Protein 9P1C (pdb70)

Sequence (245 aa):
SCGKRVVPLNVNRIASGVIAPKAAWPWQASLQYDNIHQCGATLISNTWLVTAAHCFQKYKNPHQWTVSFGTKINPPLMKRNVRRFIIHEKYRSAAREYDIAVVQVSSRVTFSDDIRQICLPEASASFQPNLTVHITGFGALYYGGESQNDLREARVKIISDDVCKQPQVYGNDIKPGMFCAGYMEGIYDACRGDAGGPLVTRDLKDTWYLIGIVSWGDNCGQKDKPGVYTQVTYYRNWIASKTGI

InterPro domains:
  IPR000082 SEA domain [PF01390] (49-150)
  IPR000082 SEA domain [PS50024] (47-164)
  IPR001254 Serine proteases, trypsin domain [PF00089] (189-412)
  IPR001254 Serine proteases, trypsin domain [PS50240] (187-417)
  IPR001254 Serine proteases, trypsin domain [SM00020] (186-412)
  IPR001254 Serine proteases, trypsin domain [cd00190] (187-415)
  IPR001314 Peptidase S1A, chymotrypsin family [PR00722] (213-228)
  IPR001314 Peptidase S1A, chymotrypsin family [PR00722] (268-282)
  IPR001314 Peptidase S1A, chymotrypsin family [PR00722] (361-373)
  IPR009003 Peptidase S1, PA clan [SSF50494] (163-417)
  IPR017329 Peptidase S1A, HAT/DESC1 [PIRSF037941] (1-418)
  IPR018114 Serine proteases, trypsin family, histidine active site [PS00134] (223-228)
  IPR033116 Serine proteases, trypsin family, serine active site [PS00135] (362-373)
  IPR036364 SEA domain superfamily [G3DSA:3.30.70.960] (45-155)
  IPR036364 SEA domain superfamily [SSF82671] (38-163)

B-factor: mean 54.58, std 15.54, range [29.12, 128.96]

Structure (mmCIF, N/CA/C/O backbone):
data_9P1C
#
_entry.id   9P1C
#
_cell.length_a   81.785
_cell.length_b   81.785
_cell.length_c   44.881
_cell.angle_alpha   90.00
_cell.angle_beta   90.00
_cell.angle_gamma   90.00
#
_symmetry.space_group_name_H-M   'P 41'
#
loop_
_entity.id
_entity.type
_entity.pdbx_description
1 polymer 'Transmembrane protease serine 11A'
2 polymer 'Transmembrane protease serine 11A'
3 non-polymer 'PHOSPHATE ION'
4 non-polymer 2-acetamido-2-deoxy-beta-D-glucopyranose
5 water water
#
loop_
_atom_site.group_PDB
_atom_site.id
_atom_site.type_symbol
_atom_site.label_atom_id
_atom_site.label_alt_id
_atom_site.label_comp_id
_atom_site.label_asym_id
_atom_site.label_entity_id
_atom_site.label_seq_id
_atom_site.pdbx_PDB_ins_code
_atom_site.Cartn_x
_atom_site.Cartn_y
_atom_site.Cartn_z
_atom_site.occupancy
_atom_site.B_iso_or_equiv
_atom_site.auth_seq_id
_atom_site.auth_comp_id
_atom_site.auth_asym_id
_atom_site.auth_atom_id
_atom_site.pdbx_PDB_model_num
ATOM 1 N N . SER A 1 174 ? 22.318 -34.967 -9.574 1.00 102.25 174 SER A N 1
ATOM 2 C CA . SER A 1 174 ? 21.719 -33.679 -9.133 1.00 92.42 174 SER A CA 1
ATOM 3 C C . SER A 1 174 ? 20.475 -33.371 -9.968 1.00 78.83 174 SER A C 1
ATOM 4 O O . SER A 1 174 ? 20.378 -33.741 -11.138 1.00 83.62 174 SER A O 1
ATOM 7 N N . CYS A 1 175 ? 19.510 -32.729 -9.316 1.00 59.62 175 CYS A N 1
ATOM 8 C CA . CYS A 1 175 ? 18.339 -32.189 -9.973 1.00 57.13 175 CYS A CA 1
ATOM 9 C C . CYS A 1 175 ? 17.959 -30.904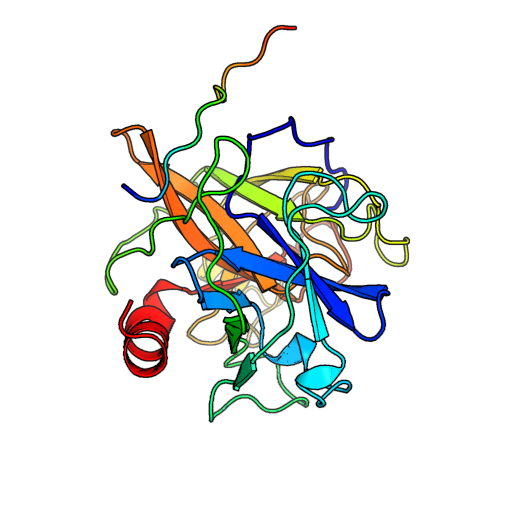 -9.235 1.00 59.26 175 CYS A C 1
ATOM 10 O O . CYS A 1 175 ? 18.245 -30.775 -8.052 1.00 66.53 175 CYS A O 1
ATOM 13 N N . GLY A 1 176 ? 17.360 -29.931 -9.924 1.00 53.75 176 GLY A N 1
ATOM 14 C CA . GLY A 1 176 ? 16.814 -28.770 -9.241 1.00 49.80 176 GLY A CA 1
ATOM 15 C C . GLY A 1 176 ? 17.866 -27.726 -8.863 1.00 45.36 176 GLY A C 1
ATOM 16 O O . GLY A 1 176 ? 17.567 -26.828 -8.081 1.00 44.01 176 GLY A O 1
ATOM 17 N N . LYS A 1 177 ? 19.060 -27.811 -9.462 1.00 45.85 177 LYS A N 1
ATOM 18 C CA . LYS A 1 177 ? 20.126 -26.841 -9.242 1.00 47.72 177 LYS A CA 1
ATOM 19 C C . LYS A 1 177 ? 20.214 -25.822 -10.381 1.00 51.26 177 LYS A C 1
ATOM 20 O O . LYS A 1 177 ? 20.286 -26.203 -11.550 1.00 45.83 177 LYS A O 1
ATOM 26 N N . ARG A 1 178 ? 20.215 -24.522 -10.035 1.00 52.13 178 ARG A N 1
ATOM 27 C CA . ARG A 1 178 ? 20.478 -23.468 -11.009 1.00 51.93 178 ARG A CA 1
ATOM 28 C C . ARG A 1 178 ? 21.802 -22.811 -10.660 1.00 54.15 178 ARG A C 1
ATOM 29 O O . ARG A 1 178 ? 22.167 -22.720 -9.505 1.00 61.48 178 ARG A O 1
ATOM 37 N N . VAL A 1 179 ? 22.537 -22.376 -11.673 1.00 65.21 179 VAL A N 1
ATOM 38 C CA . VAL A 1 179 ? 23.921 -21.998 -11.459 1.00 71.84 179 VAL A CA 1
ATOM 39 C C . VAL A 1 179 ? 24.035 -20.474 -11.354 1.00 70.72 179 VAL A C 1
ATOM 40 O O . VAL A 1 179 ? 25.090 -19.923 -11.045 1.00 60.98 179 VAL A O 1
ATOM 44 N N . VAL A 1 180 ? 22.915 -19.801 -11.608 1.00 72.97 180 VAL A N 1
ATOM 45 C CA . VAL A 1 180 ? 22.846 -18.356 -11.559 1.00 80.16 180 VAL A CA 1
ATOM 46 C C . VAL A 1 180 ? 22.062 -17.977 -10.315 1.00 81.00 180 VAL A C 1
ATOM 47 O O . VAL A 1 180 ? 21.014 -18.569 -10.069 1.00 81.89 180 VAL A O 1
ATOM 51 N N . PRO A 1 181 ? 22.502 -16.952 -9.547 1.00 76.26 181 PRO A N 1
ATOM 52 C CA . PRO A 1 181 ? 21.862 -16.637 -8.271 1.00 75.05 181 PRO A CA 1
ATOM 53 C C . PRO A 1 181 ? 20.449 -16.107 -8.499 1.00 71.91 181 PRO A C 1
ATOM 54 O O . PRO A 1 181 ? 20.093 -15.772 -9.633 1.00 60.36 181 PRO A O 1
ATOM 58 N N . LEU A 1 182 ? 19.644 -16.113 -7.423 1.00 71.30 182 LEU A N 1
ATOM 59 C CA . LEU A 1 182 ? 18.394 -15.365 -7.361 1.00 68.57 182 LEU A CA 1
ATOM 60 C C . LEU A 1 182 ? 18.669 -13.907 -6.995 1.00 71.42 182 LEU A C 1
ATOM 61 O O . LEU A 1 182 ? 17.838 -13.035 -7.224 1.00 70.37 182 LEU A O 1
ATOM 66 N N . ASN A 1 183 ? 19.829 -13.660 -6.386 1.00 80.31 183 ASN A N 1
ATOM 67 C CA . ASN A 1 183 ? 20.169 -12.356 -5.852 1.00 85.57 183 ASN A CA 1
ATOM 68 C C . ASN A 1 183 ? 20.943 -11.593 -6.929 1.00 87.15 183 ASN A C 1
ATOM 69 O O . ASN A 1 183 ? 22.135 -11.836 -7.109 1.00 95.41 183 ASN A O 1
ATOM 74 N N . VAL A 1 184 ? 20.261 -10.686 -7.651 1.00 72.20 184 VAL A N 1
ATOM 75 C CA . VAL A 1 184 ? 20.811 -10.134 -8.881 1.00 71.28 184 VAL A CA 1
ATOM 76 C C . VAL A 1 184 ? 21.377 -8.726 -8.675 1.00 63.36 184 VAL A C 1
ATOM 77 O O . VAL A 1 184 ? 20.830 -7.907 -7.934 1.00 57.81 184 VAL A O 1
ATOM 81 N N . ASN A 1 185 ? 22.474 -8.453 -9.396 1.00 53.32 185 ASN A N 1
ATOM 82 C CA . ASN A 1 185 ? 23.089 -7.141 -9.461 1.00 50.19 185 ASN A CA 1
ATOM 83 C C . ASN A 1 185 ? 22.063 -6.125 -9.953 1.00 47.72 185 ASN A C 1
ATOM 84 O O . ASN A 1 185 ? 21.218 -6.460 -10.775 1.00 49.82 185 ASN A O 1
ATOM 89 N N . ARG A 1 186 ? 22.179 -4.874 -9.494 1.00 51.36 186 ARG A N 1
ATOM 90 C CA . ARG A 1 186 ? 21.259 -3.816 -9.899 1.00 53.80 186 ARG A CA 1
ATOM 91 C C . ARG A 1 186 ? 21.928 -2.895 -10.945 1.00 57.60 186 ARG A C 1
ATOM 92 O O . ARG A 1 186 ? 22.711 -3.436 -11.745 1.00 60.44 186 ARG A O 1
ATOM 101 N N . ILE B 2 1 ? 3.499 -14.902 -19.361 1.00 54.62 187 ILE B N 1
ATOM 102 C CA . ILE B 2 1 ? 3.469 -14.407 -17.945 1.00 55.34 187 ILE B CA 1
ATOM 103 C C . ILE B 2 1 ? 3.006 -12.951 -17.933 1.00 52.08 187 ILE B C 1
ATOM 104 O O . ILE B 2 1 ? 3.657 -12.108 -18.541 1.00 53.35 187 ILE B O 1
ATOM 109 N N . ALA B 2 2 ? 1.911 -12.663 -17.214 1.00 55.17 188 ALA B N 1
ATOM 110 C CA . ALA B 2 2 ? 1.333 -11.324 -17.131 1.00 53.23 188 ALA B CA 1
ATOM 111 C C . ALA B 2 2 ? 2.237 -10.385 -16.331 1.00 55.05 188 ALA B C 1
ATOM 112 O O . ALA B 2 2 ? 2.572 -10.663 -15.182 1.00 56.73 188 ALA B O 1
ATOM 114 N N . SER B 2 3 ? 2.592 -9.250 -16.945 1.00 58.21 189 SER B N 1
ATOM 115 C CA . SER B 2 3 ? 3.511 -8.293 -16.350 1.00 61.47 189 SER B CA 1
ATOM 116 C C . SER B 2 3 ? 4.827 -8.988 -16.036 1.00 59.20 189 SER B C 1
ATOM 117 O O . SER B 2 3 ? 5.453 -8.709 -15.028 1.00 63.35 189 SER B O 1
ATOM 120 N N . GLY B 2 4 ? 5.210 -9.913 -16.912 1.00 65.81 190 GLY B N 1
ATOM 121 C CA . GLY B 2 4 ? 6.337 -10.787 -16.670 1.00 65.37 190 GLY B CA 1
ATOM 122 C C . GLY B 2 4 ? 7.633 -10.070 -17.010 1.00 63.94 190 GLY B C 1
ATOM 123 O O . GLY B 2 4 ? 7.666 -9.273 -17.937 1.00 69.55 190 GLY B O 1
ATOM 124 N N . VAL B 2 5 ? 8.678 -10.378 -16.244 1.00 59.04 191 VAL B N 1
ATOM 125 C CA . VAL B 2 5 ? 9.998 -9.819 -16.451 1.00 56.65 191 VAL B CA 1
ATOM 126 C C . VAL B 2 5 ? 10.856 -10.804 -17.228 1.00 51.45 191 VAL B C 1
ATOM 127 O O . VAL B 2 5 ? 10.714 -12.006 -17.057 1.00 57.95 191 VAL B O 1
ATOM 131 N N . ILE B 2 6 ? 11.783 -10.286 -18.032 1.00 50.80 192 ILE B N 1
ATOM 132 C CA . ILE B 2 6 ? 12.713 -11.125 -18.768 1.00 49.72 192 ILE B CA 1
ATOM 133 C C . ILE B 2 6 ? 13.558 -11.942 -17.794 1.00 47.69 192 ILE B C 1
ATOM 134 O O . ILE B 2 6 ? 14.204 -11.389 -16.923 1.00 45.94 192 ILE B O 1
ATOM 139 N N . ALA B 2 7 ? 13.568 -13.261 -18.022 1.00 50.89 193 ALA B N 1
ATOM 140 C CA . ALA B 2 7 ? 14.360 -14.224 -17.283 1.00 49.50 193 ALA B CA 1
ATOM 141 C C . ALA B 2 7 ? 15.801 -14.210 -17.773 1.00 48.69 193 ALA B C 1
ATOM 142 O O . ALA B 2 7 ? 16.032 -14.253 -18.976 1.00 50.45 193 ALA B O 1
ATOM 144 N N . PRO B 2 8 ? 16.791 -14.202 -16.851 1.00 48.98 194 PRO B N 1
ATOM 145 C CA . PRO B 2 8 ? 18.202 -14.367 -17.198 1.00 50.90 194 PRO B CA 1
ATOM 146 C C . PRO B 2 8 ? 18.582 -15.720 -17.784 1.00 56.98 194 PRO B C 1
ATOM 147 O O . PRO B 2 8 ? 17.968 -16.744 -17.474 1.00 64.68 194 PRO B O 1
ATOM 151 N N . LYS B 2 9 ? 19.649 -15.703 -18.594 1.00 63.33 195 LYS B N 1
ATOM 152 C CA . LYS B 2 9 ? 20.293 -16.916 -19.067 1.00 57.71 195 LYS B CA 1
ATOM 153 C C . LYS B 2 9 ? 20.555 -17.793 -17.838 1.00 61.42 195 LYS B C 1
ATOM 154 O O . LYS B 2 9 ? 21.071 -17.312 -16.827 1.00 56.90 195 LYS B O 1
ATOM 156 N N . ALA B 2 10 ? 20.076 -19.043 -17.913 1.00 57.81 196 ALA B N 1
ATOM 157 C CA . ALA B 2 10 ? 20.420 -20.129 -17.004 1.00 56.12 196 ALA B CA 1
ATOM 158 C C . ALA B 2 10 ? 19.665 -20.041 -15.677 1.00 52.68 196 ALA B C 1
ATOM 159 O O . ALA B 2 10 ? 19.948 -20.834 -14.774 1.00 51.69 196 ALA B O 1
ATOM 161 N N . ALA B 2 11 ? 18.688 -19.125 -15.584 1.00 51.52 197 ALA B N 1
ATOM 162 C CA . ALA B 2 11 ? 17.888 -18.971 -14.373 1.00 51.39 197 ALA B CA 1
ATOM 163 C C . ALA B 2 11 ? 16.922 -20.144 -14.207 1.00 50.56 197 ALA B C 1
ATOM 164 O O . ALA B 2 11 ? 16.769 -20.673 -13.110 1.00 51.76 197 ALA B O 1
ATOM 166 N N . TRP B 2 12 ? 16.244 -20.532 -15.292 1.00 53.49 198 TRP B N 1
ATOM 167 C CA . TRP B 2 12 ? 15.310 -21.645 -15.242 1.00 51.77 198 TRP B CA 1
ATOM 168 C C . TRP B 2 12 ? 15.674 -22.664 -16.314 1.00 49.30 198 TRP B C 1
ATOM 169 O O . TRP B 2 12 ? 15.076 -22.734 -17.382 1.00 44.56 198 TRP B O 1
ATOM 180 N N . PRO B 2 13 ? 16.684 -23.503 -16.040 1.00 53.38 199 PRO B N 1
ATOM 181 C CA . PRO B 2 13 ? 17.242 -24.380 -17.064 1.00 54.25 199 PRO B CA 1
ATOM 182 C C . PRO B 2 13 ? 16.400 -25.612 -17.376 1.00 49.50 199 PRO B C 1
ATOM 183 O O . PRO B 2 13 ? 16.724 -26.345 -18.294 1.00 52.90 199 PRO B O 1
ATOM 187 N N . TRP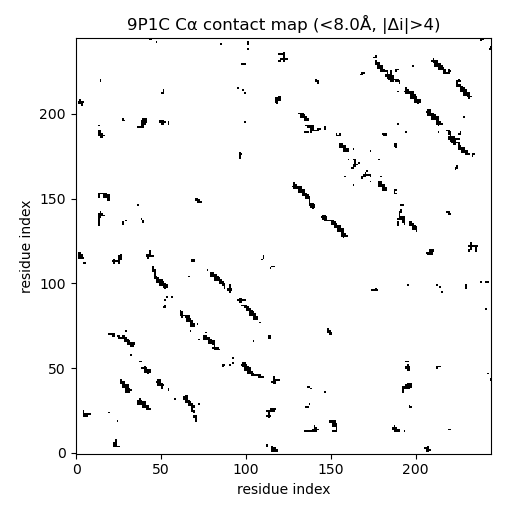 B 2 14 ? 15.343 -25.834 -16.592 1.00 46.34 200 TRP B N 1
ATOM 188 C CA . TRP B 2 14 ? 14.409 -26.925 -16.808 1.00 46.48 200 TRP B CA 1
ATOM 189 C C . TRP B 2 14 ? 13.272 -26.472 -17.713 1.00 46.26 200 TRP B C 1
ATOM 190 O O . TRP B 2 14 ? 12.472 -27.292 -18.159 1.00 45.98 200 TRP B O 1
ATOM 201 N N . GLN B 2 15 ? 13.192 -25.157 -17.945 1.00 48.34 201 GLN B N 1
ATOM 202 C CA . GLN B 2 15 ? 12.133 -24.594 -18.769 1.00 50.10 201 GLN B CA 1
ATOM 203 C C . GLN B 2 15 ? 12.298 -25.063 -20.212 1.00 52.74 201 GLN B C 1
ATOM 204 O O . GLN B 2 15 ? 13.397 -25.013 -20.765 1.00 55.16 201 GLN B O 1
ATOM 210 N N . ALA B 2 16 ? 11.188 -25.477 -20.825 1.00 50.55 202 ALA B N 1
ATOM 211 C CA . ALA B 2 16 ? 11.210 -25.874 -22.220 1.00 49.24 202 ALA B CA 1
ATOM 212 C C . ALA B 2 16 ? 10.030 -25.244 -22.959 1.00 42.79 202 ALA B C 1
ATOM 213 O O . ALA B 2 16 ? 9.007 -24.909 -22.361 1.00 45.78 202 ALA B O 1
ATOM 215 N N . SER B 2 17 ? 10.201 -25.063 -24.269 1.00 45.37 203 SER B N 1
ATOM 216 C CA . SER B 2 17 ? 9.108 -24.738 -25.174 1.00 45.24 203 SER B CA 1
ATOM 217 C C . SER B 2 17 ? 8.643 -25.966 -25.973 1.00 42.40 203 SER B C 1
ATOM 218 O O . SER B 2 17 ? 9.455 -26.769 -26.441 1.00 40.16 203 SER B O 1
ATOM 221 N N . LEU B 2 18 ? 7.314 -26.072 -26.134 1.00 38.94 204 LEU B N 1
ATOM 222 C CA . LEU B 2 18 ? 6.711 -27.087 -26.976 1.00 45.13 204 LEU B CA 1
ATOM 223 C C . LEU B 2 18 ? 6.149 -26.418 -28.229 1.00 47.76 204 LEU B C 1
ATOM 224 O O . LEU B 2 18 ? 5.238 -25.599 -28.134 1.00 54.85 204 LEU B O 1
ATOM 229 N N . GLN B 2 19 ? 6.666 -26.807 -29.402 1.00 46.72 205 GLN B N 1
ATOM 230 C CA . GLN B 2 19 ? 6.173 -26.269 -30.655 1.00 43.86 205 GLN B CA 1
ATOM 231 C C . GLN B 2 19 ? 5.474 -27.361 -31.456 1.00 46.53 205 GLN B C 1
ATOM 232 O O . GLN B 2 19 ? 5.962 -28.492 -31.509 1.00 42.66 205 GLN B O 1
ATOM 238 N N . TYR B 2 20 ? 4.336 -26.991 -32.065 1.00 41.72 206 TYR B N 1
ATOM 239 C CA . TYR B 2 20 ? 3.724 -27.773 -33.125 1.00 46.02 206 TYR B CA 1
ATOM 240 C C . TYR B 2 20 ? 3.934 -27.016 -34.431 1.00 50.63 206 TYR B C 1
ATOM 241 O O . TYR B 2 20 ? 3.708 -25.806 -34.485 1.00 52.82 206 TYR B O 1
ATOM 250 N N . ASP B 2 21 ? 4.380 -27.737 -35.471 1.00 54.06 207 ASP B N 1
ATOM 251 C CA . ASP B 2 21 ? 4.887 -27.133 -36.699 1.00 50.69 207 ASP B CA 1
ATOM 252 C C . ASP B 2 21 ? 5.586 -25.811 -36.413 1.00 50.12 207 ASP B C 1
ATOM 253 O O . ASP B 2 21 ? 5.134 -24.785 -36.900 1.00 43.85 207 ASP B O 1
ATOM 258 N N . ASN B 2 22 ? 6.613 -25.877 -35.548 1.00 53.97 208 ASN B N 1
ATOM 259 C CA . ASN B 2 22 ? 7.550 -24.799 -35.269 1.00 53.86 208 ASN B CA 1
ATOM 260 C C . ASN B 2 22 ? 6.866 -23.540 -34.733 1.00 55.79 208 ASN B C 1
ATOM 261 O O . ASN B 2 22 ? 7.459 -22.468 -34.736 1.00 56.52 208 ASN B O 1
ATOM 266 N N . ILE B 2 23 ? 5.638 -23.674 -34.224 1.00 57.00 209 ILE B N 1
ATOM 267 C CA . ILE B 2 23 ? 4.955 -22.586 -33.542 1.00 57.64 209 ILE B CA 1
ATOM 268 C C . ILE B 2 23 ? 4.800 -22.944 -32.055 1.00 55.38 209 ILE B C 1
ATOM 269 O O . ILE B 2 23 ? 4.441 -24.073 -31.704 1.00 48.98 209 ILE B O 1
ATOM 274 N N . HIS B 2 24 ? 5.069 -21.977 -31.168 1.00 48.38 210 HIS B N 1
ATOM 275 C CA . HIS B 2 24 ? 4.979 -22.250 -29.748 1.00 47.18 210 HIS B CA 1
ATOM 276 C C . HIS B 2 24 ? 3.512 -22.336 -29.320 1.00 49.25 210 HIS B C 1
ATOM 277 O O . HIS B 2 24 ? 2.702 -21.450 -29.595 1.00 42.09 210 HIS B O 1
ATOM 284 N N . GLN B 2 25 ? 3.216 -23.435 -28.613 1.00 49.37 211 GLN B N 1
ATOM 285 C CA . GLN B 2 25 ? 1.899 -23.710 -28.077 1.00 48.22 211 GLN B CA 1
ATOM 286 C C . GLN B 2 25 ? 1.922 -23.672 -26.553 1.00 43.24 211 GLN B C 1
ATOM 287 O O . GLN B 2 25 ? 0.905 -23.389 -25.923 1.00 42.55 211 GLN B O 1
ATOM 293 N N . CYS B 2 26 ? 3.055 -24.032 -25.948 1.00 40.17 212 CYS B N 1
ATOM 294 C CA . CYS B 2 26 ? 2.992 -24.477 -24.567 1.00 42.53 212 CYS B CA 1
ATOM 295 C C . CYS B 2 26 ? 4.371 -24.598 -23.961 1.00 41.25 212 CYS B C 1
ATOM 296 O O . CYS B 2 26 ? 5.350 -24.844 -24.675 1.00 40.27 212 CYS B O 1
ATOM 299 N N . GLY B 2 27 ? 4.389 -24.459 -22.633 1.00 38.11 213 GLY B N 1
ATOM 300 C CA . GLY B 2 27 ? 5.581 -24.749 -21.865 1.00 39.24 213 GLY B CA 1
ATOM 301 C C . GLY B 2 27 ? 5.627 -26.221 -21.480 1.00 39.64 213 GLY B C 1
ATOM 302 O O . GLY B 2 27 ? 4.611 -26.906 -21.503 1.00 36.86 213 GLY B O 1
ATOM 303 N N . ALA B 2 28 ? 6.832 -26.676 -21.135 1.00 40.70 214 ALA B N 1
ATOM 304 C CA . ALA B 2 28 ? 7.024 -27.920 -20.420 1.00 41.75 214 ALA B CA 1
ATOM 305 C C . ALA B 2 28 ? 8.152 -27.734 -19.396 1.00 45.56 214 ALA B C 1
ATOM 306 O O . ALA B 2 28 ? 8.755 -26.659 -19.304 1.00 50.78 214 ALA B O 1
ATOM 308 N N . THR B 2 29 ? 8.455 -28.779 -18.611 1.00 41.93 215 THR B N 1
ATOM 309 C CA . THR B 2 29 ? 9.688 -28.750 -17.838 1.00 40.74 215 THR B CA 1
ATOM 310 C C . THR B 2 29 ? 10.368 -30.133 -17.766 1.00 39.85 215 THR B C 1
ATOM 311 O O . THR B 2 29 ? 9.724 -31.182 -17.695 1.00 38.38 215 THR B O 1
ATOM 315 N N . LEU B 2 30 ? 11.712 -30.106 -17.826 1.00 39.33 216 LEU B N 1
ATOM 316 C CA . LEU B 2 30 ? 12.562 -31.289 -17.812 1.00 41.60 216 LEU B CA 1
ATOM 317 C C . LEU B 2 30 ? 12.548 -32.005 -16.462 1.00 44.69 216 LEU B C 1
ATOM 318 O O . LEU B 2 30 ? 12.652 -31.377 -15.403 1.00 45.23 216 LEU B O 1
ATOM 323 N N . ILE B 2 31 ? 12.514 -33.342 -16.512 1.00 44.73 217 ILE B N 1
ATOM 324 C CA . ILE B 2 31 ? 12.598 -34.138 -15.298 1.00 41.32 217 ILE B CA 1
ATOM 325 C C . ILE B 2 31 ? 13.644 -35.233 -15.458 1.00 43.92 217 ILE B C 1
ATOM 326 O O . ILE B 2 31 ? 14.183 -35.678 -14.455 1.00 46.37 217 ILE B O 1
ATOM 331 N N . SER B 2 32 ? 13.953 -35.626 -16.705 1.00 48.12 218 SER B N 1
ATOM 332 C CA . SER B 2 32 ? 15.094 -36.484 -16.983 1.00 43.59 218 SER B CA 1
ATOM 333 C C . SER B 2 32 ? 15.798 -36.004 -18.240 1.00 45.98 218 SER B C 1
ATOM 334 O O . SER B 2 32 ? 15.578 -34.896 -18.713 1.00 51.39 218 SER B O 1
ATOM 337 N N . ASN B 2 33 ? 16.663 -36.846 -18.781 1.00 48.93 219 ASN B N 1
ATOM 338 C CA . ASN B 2 33 ? 17.382 -36.467 -19.978 1.00 56.70 219 ASN B CA 1
ATOM 339 C C . ASN B 2 33 ? 16.473 -36.667 -21.190 1.00 50.02 219 ASN B C 1
ATOM 340 O O . ASN B 2 33 ? 16.851 -36.258 -22.281 1.00 52.47 219 ASN B O 1
ATOM 345 N N . THR B 2 34 ? 15.302 -37.306 -20.997 1.00 46.21 220 THR B N 1
ATOM 346 C CA . THR B 2 34 ? 14.403 -37.681 -22.089 1.00 47.03 220 THR B CA 1
ATOM 347 C C . THR B 2 34 ? 12.983 -37.174 -21.851 1.00 41.66 220 THR B C 1
ATOM 348 O O . THR B 2 34 ? 12.214 -37.052 -22.798 1.00 41.70 220 THR B O 1
ATOM 352 N N . TRP B 2 35 ? 12.603 -36.959 -20.591 1.00 37.47 221 TRP B N 1
ATOM 353 C CA . TRP B 2 35 ? 11.206 -36.759 -20.252 1.00 38.19 221 TRP B CA 1
ATOM 354 C C . TRP B 2 35 ? 10.935 -35.338 -19.776 1.00 37.60 221 TRP B C 1
ATOM 355 O O . TRP B 2 35 ? 11.755 -34.762 -19.051 1.00 34.48 221 TRP B O 1
ATOM 366 N N . LEU B 2 36 ? 9.751 -34.829 -20.161 1.00 33.79 222 LEU B N 1
ATOM 367 C CA . LEU B 2 36 ? 9.270 -33.546 -19.688 1.00 37.32 222 LEU B CA 1
ATOM 368 C C . LEU B 2 36 ? 7.849 -33.727 -19.158 1.00 38.88 222 LEU B C 1
ATOM 369 O O . LEU B 2 36 ? 7.179 -34.706 -19.480 1.00 39.75 222 LEU B O 1
ATOM 374 N N . VAL B 2 37 ? 7.383 -32.712 -18.412 1.00 40.57 223 VAL B N 1
ATOM 375 C CA . VAL B 2 37 ? 6.030 -32.655 -17.888 1.00 39.98 223 VAL B CA 1
ATOM 376 C C . VAL B 2 37 ? 5.369 -31.360 -18.353 1.00 38.13 223 VAL B C 1
ATOM 377 O O . VAL B 2 37 ? 6.014 -30.308 -18.335 1.00 35.67 223 VAL B O 1
ATOM 381 N N . THR B 2 38 ? 4.067 -31.464 -18.683 1.00 31.97 224 THR B N 1
ATOM 382 C CA . THR B 2 38 ? 3.294 -30.387 -19.267 1.00 32.12 224 THR B CA 1
ATOM 383 C C . THR B 2 38 ? 1.815 -30.662 -19.011 1.00 32.41 224 THR B C 1
ATOM 384 O O . THR B 2 38 ? 1.473 -31.502 -18.192 1.00 35.81 224 THR B O 1
ATOM 388 N N . ALA B 2 39 ? 0.939 -29.931 -19.694 1.00 31.71 225 ALA B N 1
ATOM 389 C CA . ALA B 2 39 ? -0.491 -30.120 -19.553 1.00 35.93 225 ALA B CA 1
ATOM 390 C C . ALA B 2 39 ? -1.074 -31.021 -20.655 1.00 42.26 225 ALA B C 1
ATOM 391 O O . ALA B 2 39 ? -0.514 -31.166 -21.745 1.00 40.44 225 ALA B O 1
ATOM 393 N N . ALA B 2 40 ? -2.253 -31.595 -20.385 1.00 44.05 226 ALA B N 1
ATOM 394 C CA . ALA B 2 40 ? -2.945 -32.436 -21.354 1.00 41.48 226 ALA B CA 1
ATOM 395 C C . ALA B 2 40 ? -3.657 -31.587 -22.392 1.00 42.06 226 ALA B C 1
ATOM 396 O O . ALA B 2 40 ? -3.864 -32.054 -23.507 1.00 51.26 226 ALA B O 1
ATOM 398 N N . HIS B 2 41 ? -4.081 -30.370 -22.031 1.00 43.10 227 HIS B N 1
ATOM 399 C CA . HIS B 2 41 ? -4.858 -29.573 -22.972 1.00 41.86 227 HIS B CA 1
ATOM 400 C C . HIS B 2 41 ? -3.970 -29.054 -24.110 1.00 41.43 227 HIS B C 1
ATOM 401 O O . HIS B 2 41 ? -4.471 -28.750 -25.187 1.00 43.48 227 HIS B O 1
ATOM 408 N N . CYS B 2 42 ? -2.649 -29.009 -23.906 1.00 39.90 228 CYS B N 1
ATOM 409 C CA . CYS B 2 42 ? -1.733 -28.725 -24.994 1.00 39.81 228 CYS B CA 1
ATOM 410 C C . CYS B 2 42 ? -1.973 -29.615 -26.210 1.00 37.65 228 CYS B C 1
ATOM 411 O O . CYS B 2 42 ? -1.724 -29.170 -27.319 1.00 36.33 228 CYS B O 1
ATOM 414 N N . PHE B 2 43 ? -2.451 -30.857 -26.031 1.00 37.96 229 PHE B N 1
ATOM 415 C CA . PHE B 2 43 ? -2.658 -31.753 -27.169 1.00 38.77 229 PHE B CA 1
ATOM 416 C C . PHE B 2 43 ? -4.154 -31.950 -27.437 1.00 42.38 229 PHE B C 1
ATOM 417 O O . PHE B 2 43 ? -4.580 -32.980 -27.959 1.00 42.70 229 PHE B O 1
ATOM 425 N N . GLN B 2 44 ? -4.949 -30.944 -27.075 1.00 47.86 230 GLN B N 1
ATOM 426 C CA . GLN B 2 44 ? -6.372 -30.896 -27.376 1.00 53.79 230 GLN B CA 1
ATOM 427 C C . GLN B 2 44 ? -6.636 -31.062 -28.878 1.00 54.45 230 GLN B C 1
ATOM 428 O O . GLN B 2 44 ? -7.384 -31.957 -29.249 1.00 55.73 230 GLN B O 1
ATOM 434 N N . LYS B 2 45 ? -6.024 -30.200 -29.720 1.00 51.71 231 LYS B N 1
ATOM 435 C CA . LYS B 2 45 ? -6.207 -30.196 -31.170 1.00 52.10 231 LYS B CA 1
ATOM 436 C C . LYS B 2 45 ? -5.054 -30.861 -31.926 1.00 47.57 231 LYS B C 1
ATOM 437 O O . LYS B 2 45 ? -5.301 -31.490 -32.937 1.00 54.36 231 LYS B O 1
ATOM 443 N N . TYR B 2 46 ? -3.799 -30.665 -31.490 1.00 46.34 232 TYR B N 1
ATOM 444 C CA . TYR B 2 46 ? -2.618 -31.097 -32.224 1.00 44.71 232 TYR B CA 1
ATOM 445 C C . TYR B 2 46 ? -2.026 -32.414 -31.718 1.00 42.81 232 TYR B C 1
ATOM 446 O O . TYR B 2 46 ? -1.243 -32.413 -30.769 1.00 39.81 232 TYR B O 1
ATOM 455 N N . LYS B 2 47 ? -2.356 -33.523 -32.406 1.00 43.84 233 LYS B N 1
ATOM 456 C CA . LYS B 2 47 ? -2.297 -34.853 -31.812 1.00 45.51 233 LYS B CA 1
ATOM 457 C C . LYS B 2 47 ? -1.189 -35.696 -32.437 1.00 43.38 233 LYS B C 1
ATOM 458 O O . LYS B 2 47 ? -1.013 -36.842 -32.045 1.00 46.94 233 LYS B O 1
ATOM 464 N N . ASN B 2 48 ? -0.390 -35.117 -33.339 1.00 45.34 234 ASN B N 1
ATOM 465 C CA . ASN B 2 48 ? 0.630 -35.882 -34.031 1.00 42.78 234 ASN B CA 1
ATOM 466 C C . ASN B 2 48 ? 1.950 -35.709 -33.293 1.00 40.46 234 ASN B C 1
ATOM 467 O O . ASN B 2 48 ? 2.617 -34.697 -33.373 1.00 40.91 234 ASN B O 1
ATOM 472 N N . PRO B 2 49 ? 2.432 -36.738 -32.593 1.00 45.77 235 PRO B N 1
ATOM 473 C CA . PRO B 2 49 ? 3.709 -36.626 -31.897 1.00 45.53 235 PRO B CA 1
ATOM 474 C C . PRO B 2 49 ? 4.796 -36.065 -32.802 1.00 42.85 235 PRO B C 1
ATOM 475 O O . PRO B 2 49 ? 5.721 -35.413 -32.327 1.00 46.35 235 PRO B O 1
ATOM 479 N N . HIS B 2 50 ? 4.703 -36.359 -34.098 1.00 38.84 236 HIS B N 1
ATOM 480 C CA . HIS B 2 50 ? 5.843 -36.147 -34.966 1.00 42.68 236 HIS B CA 1
ATOM 481 C C . HIS B 2 50 ? 5.896 -34.694 -35.437 1.00 47.39 236 HIS B C 1
ATOM 482 O O . HIS B 2 50 ? 6.956 -34.222 -35.845 1.00 52.55 236 HIS B O 1
ATOM 489 N N . GLN B 2 51 ? 4.788 -33.956 -35.291 1.00 46.22 237 GLN B N 1
ATOM 490 C CA . GLN B 2 51 ? 4.803 -32.525 -35.562 1.00 44.00 237 GLN B CA 1
ATOM 491 C C . GLN B 2 51 ? 5.062 -31.664 -34.320 1.00 44.58 237 GLN B C 1
ATOM 492 O O . GLN B 2 51 ? 5.041 -30.440 -34.423 1.00 39.29 237 GLN B O 1
ATOM 498 N N . TRP B 2 52 ? 5.313 -32.283 -33.151 1.00 45.91 238 TRP B N 1
ATOM 499 C CA . TRP B 2 52 ? 5.740 -31.540 -31.976 1.00 41.53 238 TRP B CA 1
ATOM 500 C C . TRP B 2 52 ? 7.257 -31.532 -31.853 1.00 45.16 238 TRP B C 1
ATOM 501 O O . TRP B 2 52 ? 7.894 -32.558 -32.053 1.00 51.62 238 TRP B O 1
ATOM 512 N N . THR B 2 53 ? 7.814 -30.382 -31.453 1.00 53.00 239 THR B N 1
ATOM 513 C CA . THR B 2 53 ? 9.234 -30.259 -31.138 1.00 56.87 239 THR B CA 1
ATOM 514 C C . THR B 2 53 ? 9.390 -29.609 -29.764 1.00 55.26 239 THR B C 1
ATOM 515 O O . THR B 2 53 ? 8.420 -29.095 -29.197 1.00 54.70 239 THR B O 1
ATOM 519 N N . VAL B 2 54 ? 10.620 -29.669 -29.241 1.00 55.38 240 VAL B N 1
ATOM 520 C CA . VAL B 2 54 ? 10.956 -29.135 -27.925 1.00 52.97 240 VAL B CA 1
ATOM 521 C C . VAL B 2 54 ? 12.270 -28.369 -28.051 1.00 50.25 240 VAL B C 1
ATOM 522 O O . VAL B 2 54 ? 13.193 -28.826 -28.729 1.00 46.01 240 VAL B O 1
ATOM 526 N N . SER B 2 55 ? 12.359 -27.214 -27.385 1.00 50.93 241 SER B N 1
ATOM 527 C CA . SER B 2 55 ? 13.618 -26.482 -27.301 1.00 47.86 241 SER B CA 1
ATOM 528 C C . SER B 2 55 ? 13.753 -25.845 -25.921 1.00 48.86 241 SER B C 1
ATOM 529 O O . SER B 2 55 ? 12.753 -25.620 -25.247 1.00 46.91 241 SER B O 1
ATOM 532 N N . PHE B 2 56 ? 14.993 -25.516 -25.535 1.00 47.20 242 PHE B N 1
ATOM 533 C CA . PHE B 2 56 ? 15.284 -25.063 -24.185 1.00 44.47 242 PHE B CA 1
ATOM 534 C C . PHE B 2 56 ? 15.794 -23.626 -24.198 1.00 45.46 242 PHE B C 1
ATOM 535 O O . PHE B 2 56 ? 15.601 -22.914 -25.176 1.00 46.53 242 PHE B O 1
ATOM 543 N N . GLY B 2 57 ? 16.358 -23.199 -23.057 1.00 45.96 243 GLY B N 1
ATOM 544 C CA . GLY B 2 57 ? 16.992 -21.899 -22.918 1.00 46.65 243 GLY B CA 1
ATOM 545 C C . GLY B 2 57 ? 15.971 -20.782 -22.734 1.00 49.50 243 GLY B C 1
ATOM 546 O O . GLY B 2 57 ? 14.812 -21.036 -22.430 1.00 50.90 243 GLY B O 1
ATOM 547 N N . THR B 2 58 ? 16.423 -19.544 -22.963 1.00 51.17 244 THR B N 1
ATOM 548 C CA . THR B 2 58 ? 15.636 -18.357 -22.683 1.00 48.13 244 THR B CA 1
ATOM 549 C C . THR B 2 58 ? 14.947 -17.862 -23.941 1.00 53.01 244 THR B C 1
ATOM 550 O O . THR B 2 58 ? 14.260 -16.847 -23.878 1.00 59.80 244 THR B O 1
ATOM 554 N N . LYS B 2 59 ? 15.143 -18.563 -25.066 1.00 62.04 245 LYS B N 1
ATOM 555 C CA . LYS B 2 59 ? 14.827 -18.013 -26.379 1.00 63.80 245 LYS B CA 1
ATOM 556 C C . LYS B 2 59 ? 14.315 -19.099 -27.330 1.00 55.88 245 LYS B C 1
ATOM 557 O O . LYS B 2 59 ? 14.989 -20.091 -27.620 1.00 48.86 245 LYS B O 1
ATOM 563 N N . ILE B 2 60 ? 13.128 -18.852 -27.875 1.00 55.10 246 ILE B N 1
ATOM 564 C CA . ILE B 2 60 ? 12.540 -19.725 -28.874 1.00 62.78 246 ILE B CA 1
ATOM 565 C C . ILE B 2 60 ? 13.242 -19.538 -30.226 1.00 68.77 246 ILE B C 1
ATOM 566 O O . ILE B 2 60 ? 13.874 -20.478 -30.717 1.00 58.77 246 ILE B O 1
ATOM 571 N N . ASN B 2 61 ? 13.127 -18.327 -30.806 1.00 78.91 247 ASN B N 1
ATOM 572 C CA . ASN B 2 61 ? 13.346 -18.096 -32.231 1.00 85.99 247 ASN B CA 1
ATOM 573 C C . ASN B 2 61 ? 14.770 -18.496 -32.645 1.00 90.18 247 ASN B C 1
ATOM 574 O O . ASN B 2 61 ? 14.923 -19.069 -33.722 1.00 108.49 247 ASN B O 1
ATOM 576 N N . PRO B 2 62 ? 15.854 -18.161 -31.898 1.00 67.72 248 PRO B N 1
ATOM 577 C CA . PRO B 2 62 ? 17.134 -18.880 -32.007 1.00 63.55 248 PRO B CA 1
ATOM 578 C C . PRO B 2 62 ? 17.152 -20.078 -31.053 1.00 68.69 248 PRO B C 1
ATOM 579 O O . PRO B 2 62 ? 17.581 -19.959 -29.901 1.00 63.24 248 PRO B O 1
ATOM 583 N N . PRO B 2 63 ? 16.740 -21.286 -31.520 1.00 69.88 249 PRO B N 1
ATOM 584 C CA . PRO B 2 63 ? 16.381 -22.400 -30.636 1.00 63.52 249 PRO B CA 1
ATOM 585 C C . PRO B 2 63 ? 17.573 -23.176 -30.085 1.00 53.64 249 PRO B C 1
ATOM 586 O O . PRO B 2 63 ? 18.546 -23.408 -30.791 1.00 57.07 249 PRO B O 1
ATOM 590 N N . LEU B 2 64 ? 17.480 -23.575 -28.815 1.00 51.74 250 LEU B N 1
ATOM 591 C CA . LEU B 2 64 ? 18.549 -24.316 -28.157 1.00 54.86 250 LEU B CA 1
ATOM 592 C C . LEU B 2 64 ? 18.192 -25.807 -28.185 1.00 57.88 250 LEU B C 1
ATOM 593 O O . LEU B 2 64 ? 17.028 -26.186 -28.017 1.00 56.67 250 LEU B O 1
ATOM 598 N N . MET B 2 65 ? 19.203 -26.647 -28.423 1.00 59.43 251 MET B N 1
ATOM 599 C CA . MET B 2 65 ? 19.048 -28.094 -28.411 1.00 65.83 251 MET B CA 1
ATOM 600 C C . MET B 2 65 ? 17.611 -28.509 -28.763 1.00 62.19 251 MET B C 1
ATOM 601 O O . MET B 2 65 ? 17.005 -29.299 -28.045 1.00 58.07 251 MET B O 1
ATOM 606 N N . LYS B 2 66 ? 17.082 -28.023 -29.898 1.00 56.77 252 LYS B N 1
ATOM 607 C CA . LYS B 2 66 ? 15.773 -28.450 -30.363 1.00 55.82 252 LYS B CA 1
ATOM 608 C C . LYS B 2 66 ? 15.784 -29.972 -30.448 1.00 54.85 252 LYS B C 1
ATOM 609 O O . LYS B 2 66 ? 16.819 -30.550 -30.770 1.00 55.83 252 LYS B O 1
ATOM 615 N N . ARG B 2 67 ? 14.631 -30.599 -30.177 1.00 47.87 253 ARG B N 1
ATOM 616 C CA . ARG B 2 67 ? 14.535 -32.044 -30.097 1.00 43.72 253 ARG B CA 1
ATOM 617 C C . ARG B 2 67 ? 13.182 -32.469 -30.625 1.00 48.38 253 ARG B C 1
ATOM 618 O O . ARG B 2 67 ? 12.232 -31.693 -30.634 1.00 52.65 253 ARG B O 1
ATOM 626 N N . ASN B 2 68 ? 13.109 -33.729 -31.038 1.00 52.25 254 ASN B N 1
ATOM 627 C CA . ASN B 2 68 ? 11.895 -34.242 -31.635 1.00 53.09 254 ASN B CA 1
ATOM 628 C C . ASN B 2 68 ? 11.179 -35.091 -30.603 1.00 51.62 254 ASN B C 1
ATOM 629 O O . ASN B 2 68 ? 11.833 -35.799 -29.844 1.00 54.23 254 ASN B O 1
ATOM 634 N N . VAL B 2 69 ? 9.848 -35.010 -30.593 1.00 44.62 255 VAL B N 1
ATOM 635 C CA . VAL B 2 69 ? 9.053 -35.764 -29.641 1.00 44.18 255 VAL B CA 1
ATOM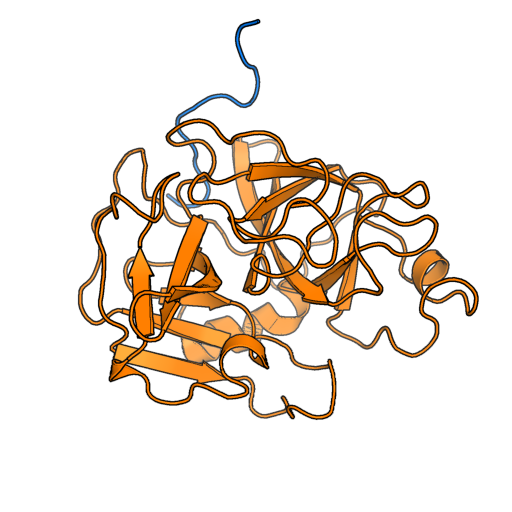 636 C C . VAL B 2 69 ? 8.897 -37.207 -30.098 1.00 49.01 255 VAL B C 1
ATOM 637 O O . VAL B 2 69 ? 8.252 -37.456 -31.111 1.00 53.50 255 VAL B O 1
ATOM 641 N N . ARG B 2 70 ? 9.451 -38.152 -29.326 1.00 49.10 256 ARG B N 1
ATOM 642 C CA . ARG B 2 70 ? 9.189 -39.560 -29.578 1.00 47.27 256 ARG B CA 1
ATOM 643 C C . ARG B 2 70 ? 7.705 -39.843 -29.393 1.00 44.48 256 ARG B C 1
ATOM 644 O O . ARG B 2 70 ? 7.100 -40.526 -30.193 1.00 42.40 256 ARG B O 1
ATOM 652 N N . ARG B 2 71 ? 7.134 -39.327 -28.303 1.00 53.35 257 ARG B N 1
ATOM 653 C CA . ARG B 2 71 ? 5.756 -39.596 -27.932 1.00 46.08 257 ARG B CA 1
ATOM 654 C C . ARG B 2 71 ? 5.340 -38.684 -26.786 1.00 42.87 257 ARG B C 1
ATOM 655 O O . ARG B 2 71 ? 6.191 -38.083 -26.131 1.00 39.73 257 ARG B O 1
ATOM 663 N N . PHE B 2 72 ? 4.019 -38.616 -26.573 1.00 42.73 258 PHE B N 1
ATOM 664 C CA . PHE B 2 72 ? 3.425 -37.944 -25.433 1.00 40.33 258 PHE B CA 1
ATOM 665 C C . PHE B 2 72 ? 2.356 -38.833 -24.789 1.00 41.14 258 PHE B C 1
ATOM 666 O O . PHE B 2 72 ? 1.710 -39.649 -25.437 1.00 41.16 258 PHE B O 1
ATOM 674 N N . ILE B 2 73 ? 2.161 -38.669 -23.481 1.00 42.48 259 ILE B N 1
ATOM 675 C CA . ILE B 2 73 ? 1.130 -39.424 -22.792 1.00 45.39 259 ILE B CA 1
ATOM 676 C C . ILE B 2 73 ? 0.293 -38.480 -21.936 1.00 39.74 259 ILE B C 1
ATOM 677 O O . ILE B 2 73 ? 0.811 -37.810 -21.057 1.00 42.60 259 ILE B O 1
ATOM 682 N N . ILE B 2 74 ? -1.006 -38.514 -22.198 1.00 38.18 260 ILE B N 1
ATOM 683 C CA . ILE B 2 74 ? -2.019 -37.704 -21.556 1.00 41.12 260 ILE B CA 1
ATOM 684 C C . ILE B 2 74 ? -2.684 -38.538 -20.476 1.00 45.82 260 ILE B C 1
ATOM 685 O O . ILE B 2 74 ? -2.735 -39.764 -20.574 1.00 58.60 260 ILE B O 1
ATOM 690 N N . HIS B 2 75 ? -3.182 -37.859 -19.440 1.00 46.49 261 HIS B N 1
ATOM 691 C CA . HIS B 2 75 ? -3.853 -38.533 -18.347 1.00 41.64 261 HIS B CA 1
ATOM 692 C C . HIS B 2 75 ? -5.120 -39.207 -18.856 1.00 39.49 261 HIS B C 1
ATOM 693 O O . HIS B 2 75 ? -5.973 -38.553 -19.452 1.00 41.18 261 HIS B O 1
ATOM 700 N N . GLU B 2 76 ? -5.239 -40.502 -18.561 1.00 37.46 262 GLU B N 1
ATOM 701 C CA . GLU B 2 76 ? -6.384 -41.317 -18.944 1.00 39.67 262 GLU B CA 1
ATOM 702 C C . GLU B 2 76 ? -7.713 -40.584 -18.776 1.00 39.62 262 GLU B C 1
ATOM 703 O O . GLU B 2 76 ? -8.601 -40.751 -19.588 1.00 42.13 262 GLU B O 1
ATOM 709 N N . LYS B 2 77 ? -7.858 -39.798 -17.706 1.00 43.71 263 LYS B N 1
ATOM 710 C CA . LYS B 2 77 ? -9.148 -39.264 -17.306 1.00 47.37 263 LYS B CA 1
ATOM 711 C C . LYS B 2 77 ? -9.353 -37.858 -17.863 1.00 47.91 263 LYS B C 1
ATOM 712 O O . LYS B 2 77 ? -10.422 -37.262 -17.703 1.00 46.75 263 LYS B O 1
ATOM 718 N N . TYR B 2 78 ? -8.323 -37.302 -18.505 1.00 49.88 264 TYR B N 1
ATOM 719 C CA . TYR B 2 78 ? -8.490 -35.992 -19.112 1.00 47.17 264 TYR B CA 1
ATOM 720 C C . TYR B 2 78 ? -9.497 -36.095 -20.251 1.00 46.23 264 TYR B C 1
ATOM 721 O O . TYR B 2 78 ? -9.554 -37.110 -20.945 1.00 41.97 264 TYR B O 1
ATOM 730 N N . ARG B 2 79 ? -10.316 -35.047 -20.366 1.00 48.28 265 ARG B N 1
ATOM 731 C CA . ARG B 2 79 ? -11.313 -34.899 -21.411 1.00 46.81 265 ARG B CA 1
ATOM 732 C C . ARG B 2 79 ? -11.338 -33.424 -21.817 1.00 47.06 265 ARG B C 1
ATOM 733 O O . ARG B 2 79 ? -11.557 -32.552 -20.994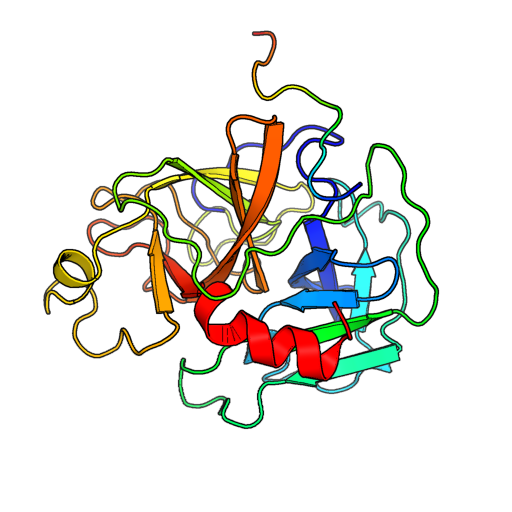 1.00 52.55 265 ARG B O 1
ATOM 741 N N . SER B 2 80 ? -11.164 -33.156 -23.109 1.00 54.84 266 SER B N 1
ATOM 742 C CA . SER B 2 80 ? -11.010 -31.803 -23.622 1.00 58.21 266 SER B CA 1
ATOM 743 C C . SER B 2 80 ? -12.138 -30.878 -23.157 1.00 58.82 266 SER B C 1
ATOM 744 O O . SER B 2 80 ? -11.952 -29.669 -23.085 1.00 62.53 266 SER B O 1
ATOM 747 N N . ALA B 2 81 ? -13.308 -31.436 -22.846 1.00 59.38 267 ALA B N 1
ATOM 748 C CA . ALA B 2 81 ? -14.455 -30.623 -22.476 1.00 61.71 267 ALA B CA 1
ATOM 749 C C . ALA B 2 81 ? -14.380 -30.124 -21.028 1.00 63.67 267 ALA B C 1
ATOM 750 O O . ALA B 2 81 ? -15.215 -29.318 -20.638 1.00 61.54 267 ALA B O 1
ATOM 752 N N . ALA B 2 82 ? -13.459 -30.668 -20.207 1.00 61.07 268 ALA B N 1
ATOM 753 C CA . ALA B 2 82 ? -13.319 -30.299 -18.798 1.00 50.39 268 ALA B CA 1
ATOM 754 C C . ALA B 2 82 ? -11.857 -29.980 -18.495 1.00 52.02 268 ALA B C 1
ATOM 755 O O . ALA B 2 82 ? -10.993 -30.158 -19.360 1.00 53.33 268 ALA B O 1
ATOM 757 N N . ARG B 2 83 ? -11.624 -29.501 -17.259 1.00 48.31 269 ARG B N 1
ATOM 758 C CA . ARG B 2 83 ? -10.378 -28.883 -16.856 1.00 42.19 269 ARG B CA 1
ATOM 759 C C . ARG B 2 83 ? -9.610 -29.793 -15.906 1.00 42.49 269 ARG B C 1
ATOM 760 O O . ARG B 2 83 ? -8.438 -29.527 -15.635 1.00 52.08 269 ARG B O 1
ATOM 768 N N . GLU B 2 84 ? -10.226 -30.901 -15.469 1.00 44.74 270 GLU B N 1
ATOM 769 C CA . GLU B 2 84 ? -9.577 -31.806 -14.522 1.00 45.86 270 GLU B CA 1
ATOM 770 C C . GLU B 2 84 ? -8.567 -32.695 -15.246 1.00 40.58 270 GLU B C 1
ATOM 771 O O . GLU B 2 84 ? -8.576 -32.819 -16.475 1.00 44.05 270 GLU B O 1
ATOM 777 N N . TYR B 2 85 ? -7.647 -33.252 -14.467 1.00 34.45 271 TYR B N 1
ATOM 778 C CA . TYR B 2 85 ? -6.666 -34.210 -14.958 1.00 37.05 271 TYR B CA 1
ATOM 779 C C . TYR B 2 85 ? -5.725 -33.571 -15.981 1.00 33.36 271 TYR B C 1
ATOM 780 O O . TYR B 2 85 ? -5.121 -34.271 -16.785 1.00 36.66 271 TYR B O 1
ATOM 789 N N . ASP B 2 86 ? -5.529 -32.254 -15.906 1.00 31.58 272 ASP B N 1
ATOM 790 C CA . ASP B 2 86 ? -4.727 -31.573 -16.899 1.00 31.47 272 ASP B CA 1
ATOM 791 C C . ASP B 2 86 ? -3.240 -31.817 -16.636 1.00 32.08 272 ASP B C 1
ATOM 792 O O . ASP B 2 86 ? -2.555 -30.928 -16.152 1.00 35.69 272 ASP B O 1
ATOM 797 N N . ILE B 2 87 ? -2.733 -32.995 -17.040 1.00 31.84 273 ILE B N 1
ATOM 798 C CA . ILE B 2 87 ? -1.311 -33.285 -17.016 1.00 29.96 273 ILE B CA 1
ATOM 799 C C . ILE B 2 87 ? -0.916 -34.245 -18.149 1.00 33.60 273 ILE B C 1
ATOM 800 O O . ILE B 2 87 ? -1.675 -35.117 -18.567 1.00 33.57 273 ILE B O 1
ATOM 805 N N . ALA B 2 88 ? 0.325 -34.112 -18.620 1.00 33.50 274 ALA B N 1
ATOM 806 C CA . ALA B 2 88 ? 0.865 -35.024 -19.603 1.00 33.72 274 ALA B CA 1
ATOM 807 C C . ALA B 2 88 ? 2.376 -35.112 -19.454 1.00 34.90 274 ALA B C 1
ATOM 808 O O . ALA B 2 88 ? 2.983 -34.276 -18.802 1.00 38.40 274 ALA B O 1
ATOM 810 N N . VAL B 2 89 ? 2.966 -36.141 -20.067 1.00 36.39 275 VAL B N 1
ATOM 811 C CA . VAL B 2 89 ? 4.409 -36.265 -20.140 1.00 35.82 275 VAL B CA 1
ATOM 812 C C . VAL B 2 89 ? 4.798 -36.415 -21.605 1.00 39.14 275 VAL B C 1
ATOM 813 O O . VAL B 2 89 ? 4.004 -36.808 -22.459 1.00 35.89 275 VAL B O 1
ATOM 817 N N . VAL B 2 90 ? 6.059 -36.079 -21.856 1.00 41.30 276 VAL B N 1
ATOM 818 C CA . VAL B 2 90 ? 6.603 -35.965 -23.186 1.00 39.70 276 VAL B CA 1
ATOM 819 C C . VAL B 2 90 ? 8.001 -36.552 -23.131 1.00 41.57 276 VAL B C 1
ATOM 820 O O . VAL B 2 90 ? 8.819 -36.163 -22.300 1.00 41.89 276 VAL B O 1
ATOM 824 N N . GLN B 2 91 ? 8.258 -37.488 -24.037 1.00 47.59 277 GLN B N 1
ATOM 825 C CA . GLN B 2 91 ? 9.585 -38.061 -24.182 1.00 49.21 277 GLN B CA 1
ATOM 826 C C . GLN B 2 91 ? 10.132 -37.675 -25.551 1.00 48.95 277 GLN B C 1
ATOM 827 O O . GLN B 2 91 ? 9.443 -37.765 -26.570 1.00 50.06 277 GLN B O 1
ATOM 833 N N . VAL B 2 92 ? 11.413 -37.315 -25.524 1.00 47.79 278 VAL B N 1
ATOM 834 C CA . VAL B 2 92 ? 12.156 -36.783 -26.646 1.00 45.44 278 VAL B CA 1
ATOM 835 C C . VAL B 2 92 ? 12.930 -37.930 -27.290 1.00 43.36 278 VAL B C 1
ATOM 836 O O . VAL B 2 92 ? 13.284 -38.864 -26.594 1.00 49.23 278 VAL B O 1
ATOM 840 N N . SER B 2 93 ? 13.111 -37.910 -28.615 1.00 43.28 279 SER B N 1
ATOM 841 C CA . SER B 2 93 ? 13.694 -39.038 -29.329 1.00 41.78 279 SER B CA 1
ATOM 842 C C . SER B 2 93 ? 15.205 -39.089 -29.146 1.00 43.20 279 SER B C 1
ATOM 843 O O . SER B 2 93 ? 15.783 -40.140 -29.356 1.00 47.40 279 SER B O 1
ATOM 846 N N . SER B 2 94 ? 15.844 -37.973 -28.773 1.00 46.60 280 SER B N 1
ATOM 847 C CA . SER B 2 94 ? 17.251 -37.999 -28.391 1.00 55.19 280 SER B CA 1
ATOM 848 C C . SER B 2 94 ? 17.471 -37.405 -27.000 1.00 58.71 280 SER B C 1
ATOM 849 O O . SER B 2 94 ? 17.095 -36.258 -26.742 1.00 50.98 280 SER B O 1
ATOM 852 N N . ARG B 2 95 ? 18.181 -38.164 -26.150 1.00 55.28 281 ARG B N 1
ATOM 853 C CA . ARG B 2 95 ? 18.513 -37.685 -24.825 1.00 58.74 281 ARG B CA 1
ATOM 854 C C . ARG B 2 95 ? 19.179 -36.339 -25.025 1.00 58.08 281 ARG B C 1
ATOM 855 O O . ARG B 2 95 ? 19.685 -36.051 -26.099 1.00 58.20 281 ARG B O 1
ATOM 863 N N . VAL B 2 96 ? 19.083 -35.486 -24.020 1.00 60.09 282 VAL B N 1
ATOM 864 C CA . VAL B 2 96 ? 19.709 -34.189 -24.107 1.00 58.88 282 VAL B CA 1
ATOM 865 C C . VAL B 2 96 ? 20.826 -34.145 -23.067 1.00 62.93 282 VAL B C 1
ATOM 866 O O . VAL B 2 96 ? 20.847 -34.964 -22.149 1.00 62.71 282 VAL B O 1
ATOM 870 N N . THR B 2 97 ? 21.784 -33.233 -23.253 1.00 70.17 283 THR B N 1
ATOM 871 C CA . THR B 2 97 ? 22.957 -33.167 -22.396 1.00 67.53 283 THR B CA 1
ATOM 872 C C . THR B 2 97 ? 22.906 -31.894 -21.559 1.00 58.58 283 THR B C 1
ATOM 873 O O . THR B 2 97 ? 22.765 -30.786 -22.101 1.00 42.99 283 THR B O 1
ATOM 877 N N . PHE B 2 98 ? 23.086 -32.104 -20.243 1.00 55.14 284 PHE B N 1
ATOM 878 C CA . PHE B 2 98 ? 22.873 -31.079 -19.238 1.00 52.46 284 PHE B CA 1
ATOM 879 C C . PHE B 2 98 ? 24.044 -30.108 -19.276 1.00 56.28 284 PHE B C 1
ATOM 880 O O . PHE B 2 98 ? 25.192 -30.530 -19.194 1.00 56.50 284 PHE B O 1
ATOM 888 N N . SER B 2 99 ? 23.712 -28.821 -19.449 1.00 58.63 285 SER B N 1
ATOM 889 C CA . SER B 2 99 ? 24.640 -27.709 -19.398 1.00 52.09 285 SER B CA 1
ATOM 890 C C . SER B 2 99 ? 24.244 -26.827 -18.222 1.00 50.42 285 SER B C 1
ATOM 891 O O . SER B 2 99 ? 23.443 -27.238 -17.395 1.00 55.18 285 SER B O 1
ATOM 894 N N . ASP B 2 100 ? 24.804 -25.619 -18.153 1.00 55.46 286 ASP B N 1
ATOM 895 C CA . ASP B 2 100 ? 24.383 -24.617 -17.185 1.00 56.06 286 ASP B CA 1
ATOM 896 C C . ASP B 2 100 ? 23.016 -24.061 -17.554 1.00 57.32 286 ASP B C 1
ATOM 897 O O . ASP B 2 100 ? 22.336 -23.517 -16.688 1.00 58.34 286 ASP B O 1
ATOM 902 N N . ASP B 2 101 ? 22.658 -24.182 -18.844 1.00 62.72 287 ASP B N 1
ATOM 903 C CA . ASP B 2 101 ? 21.426 -23.643 -19.400 1.00 60.05 287 ASP B CA 1
ATOM 904 C C . ASP B 2 101 ? 20.298 -24.670 -19.396 1.00 53.31 287 ASP B C 1
ATOM 905 O O . ASP B 2 101 ? 19.128 -24.282 -19.455 1.00 45.95 287 ASP B O 1
ATOM 910 N N . ILE B 2 102 ? 20.671 -25.958 -19.356 1.00 51.22 288 ILE B N 1
ATOM 911 C CA . ILE B 2 102 ? 19.727 -27.059 -19.488 1.00 55.06 288 ILE B CA 1
ATOM 912 C C . ILE B 2 102 ? 19.993 -28.076 -18.386 1.00 49.84 288 ILE B C 1
ATOM 913 O O . ILE B 2 102 ? 21.025 -28.717 -18.386 1.00 53.82 288 ILE B O 1
ATOM 918 N N . ARG B 2 103 ? 19.052 -28.219 -17.454 1.00 55.10 289 ARG B N 1
ATOM 919 C CA . ARG B 2 103 ? 19.177 -29.119 -16.314 1.00 48.47 289 ARG B CA 1
ATOM 920 C C . ARG B 2 103 ? 17.782 -29.606 -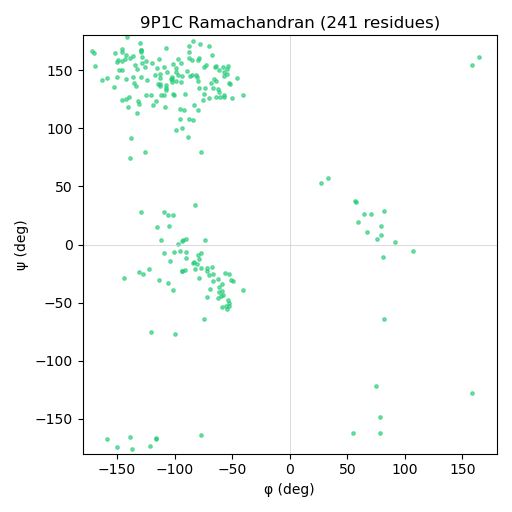15.932 1.00 47.66 289 ARG B C 1
ATOM 921 O O . ARG B 2 103 ? 16.799 -28.975 -16.292 1.00 47.33 289 ARG B O 1
ATOM 929 N N . GLN B 2 104 ? 17.699 -30.735 -15.220 1.00 49.85 290 GLN B N 1
ATOM 930 C CA . GLN B 2 104 ? 16.421 -31.268 -14.773 1.00 49.34 290 GLN B CA 1
ATOM 931 C C . GLN B 2 104 ? 16.030 -30.633 -13.435 1.00 49.95 290 GLN B C 1
ATOM 932 O O . GLN B 2 104 ? 16.869 -30.337 -12.579 1.00 42.81 290 GLN B O 1
ATOM 938 N N . ILE B 2 105 ? 14.726 -30.418 -13.248 1.00 48.99 291 ILE B N 1
ATOM 939 C CA . ILE B 2 105 ? 14.232 -29.969 -11.960 1.00 44.60 291 ILE B CA 1
ATOM 940 C C . ILE B 2 105 ? 13.946 -31.198 -11.090 1.00 45.19 291 ILE B C 1
ATOM 941 O O . ILE B 2 105 ? 13.887 -32.321 -11.594 1.00 42.49 291 ILE B O 1
ATOM 946 N N . CYS B 2 106 ? 13.763 -30.981 -9.783 1.00 43.09 292 CYS B N 1
ATOM 947 C CA . CYS B 2 106 ? 13.297 -32.033 -8.904 1.00 43.08 292 CYS B CA 1
ATOM 948 C C . CYS B 2 106 ? 11.782 -32.044 -8.859 1.00 40.17 292 CYS B C 1
ATOM 949 O O . CYS B 2 106 ? 11.146 -31.010 -9.017 1.00 41.28 292 CYS B O 1
ATOM 952 N N . LEU B 2 107 ? 11.258 -33.254 -8.650 1.00 39.92 293 LEU B N 1
ATOM 953 C CA . LEU B 2 107 ? 9.860 -33.489 -8.374 1.00 39.23 293 LEU B CA 1
ATOM 954 C C . LEU B 2 107 ? 9.728 -33.734 -6.877 1.00 42.20 293 LEU B C 1
ATOM 955 O O . LEU B 2 107 ? 10.539 -34.471 -6.317 1.00 41.30 293 LEU B O 1
ATOM 960 N N . PRO B 2 108 ? 8.643 -33.232 -6.233 1.00 43.99 294 PRO B N 1
ATOM 961 C CA . PRO B 2 108 ? 8.391 -33.503 -4.818 1.00 44.76 294 PRO B CA 1
ATOM 962 C C . PRO B 2 108 ? 7.924 -34.941 -4.568 1.00 47.82 294 PRO B C 1
ATOM 963 O O . PRO B 2 108 ? 7.328 -35.575 -5.446 1.00 46.23 294 PRO B O 1
ATOM 967 N N . GLU B 2 109 ? 8.161 -35.444 -3.348 1.00 47.14 295 GLU B N 1
ATOM 968 C CA . GLU B 2 109 ? 7.525 -36.676 -2.912 1.00 44.30 295 GLU B CA 1
ATOM 969 C C . GLU B 2 109 ? 6.007 -36.440 -2.844 1.00 42.64 295 GLU B C 1
ATOM 970 O O . GLU B 2 109 ? 5.530 -35.318 -2.672 1.00 37.97 295 GLU B O 1
ATOM 972 N N . ALA B 2 110 ? 5.234 -37.520 -2.995 1.00 44.17 296 ALA B N 1
ATOM 973 C CA . ALA B 2 110 ? 3.798 -37.428 -3.197 1.00 41.37 296 ALA B CA 1
ATOM 974 C C . ALA B 2 110 ? 3.113 -36.668 -2.087 1.00 45.84 296 ALA B C 1
ATOM 975 O O . ALA B 2 110 ? 2.019 -36.191 -2.320 1.00 57.75 296 ALA B O 1
ATOM 977 N N . SER B 2 111 ? 3.698 -36.607 -0.888 1.00 58.47 297 SER B N 1
ATOM 978 C CA . SER B 2 111 ? 2.984 -36.013 0.239 1.00 62.42 297 SER B CA 1
ATOM 979 C C . SER B 2 111 ? 3.635 -34.731 0.772 1.00 60.19 297 SER B C 1
ATOM 980 O O . SER B 2 111 ? 3.256 -34.269 1.837 1.00 60.84 297 SER B O 1
ATOM 983 N N . ALA B 2 112 ? 4.554 -34.108 0.024 1.00 59.91 298 ALA B N 1
ATOM 984 C CA . ALA B 2 112 ? 5.105 -32.817 0.411 1.00 58.46 298 ALA B CA 1
ATOM 985 C C . ALA B 2 112 ? 3.988 -31.803 0.644 1.00 57.49 298 ALA B C 1
ATOM 986 O O . ALA B 2 112 ? 2.933 -31.898 0.036 1.00 58.93 298 ALA B O 1
ATOM 988 N N . SER B 2 113 ? 4.226 -30.832 1.529 1.00 62.34 299 SER B N 1
ATOM 989 C CA . SER B 2 113 ? 3.249 -29.787 1.784 1.00 67.43 299 SER B CA 1
ATOM 990 C C . SER B 2 113 ? 3.874 -28.410 1.591 1.00 68.13 299 SER B C 1
ATOM 991 O O . SER B 2 113 ? 5.073 -28.229 1.782 1.00 70.45 299 SER B O 1
ATOM 994 N N . PHE B 2 114 ? 3.027 -27.442 1.234 1.00 72.89 300 PHE B N 1
ATOM 995 C CA . PHE B 2 114 ? 3.474 -26.124 0.822 1.00 77.60 300 PHE B CA 1
ATOM 996 C C . PHE B 2 114 ? 2.576 -25.056 1.441 1.00 95.70 300 PHE B C 1
ATOM 997 O O . PHE B 2 114 ? 1.564 -24.694 0.834 1.00 88.81 300 PHE B O 1
ATOM 1005 N N . GLN B 2 115 ? 2.978 -24.567 2.637 1.00 104.09 301 GLN B N 1
ATOM 1006 C CA . GLN B 2 115 ? 2.243 -23.577 3.426 1.00 96.05 301 GLN B CA 1
ATOM 1007 C C . GLN B 2 115 ? 1.651 -22.502 2.507 1.00 110.54 301 GLN B C 1
ATOM 1008 O O . GLN B 2 115 ? 2.361 -21.955 1.667 1.00 110.55 301 GLN B O 1
ATOM 1014 N N . PRO B 2 116 ? 0.335 -22.176 2.590 1.00 116.09 302 PRO B N 1
ATOM 1015 C CA . PRO B 2 116 ? -0.326 -21.361 1.567 1.00 104.90 302 PRO B CA 1
ATOM 1016 C C . PRO B 2 116 ? -0.177 -19.839 1.640 1.00 94.79 302 PRO B C 1
ATOM 1017 O O . PRO B 2 116 ? -1.113 -19.139 1.272 1.00 111.42 302 PRO B O 1
ATOM 1021 N N . ASN B 2 117 ? 0.976 -19.318 2.092 1.00 78.60 303 ASN B N 1
ATOM 1022 C CA . ASN B 2 117 ? 1.376 -17.949 1.764 1.00 78.30 303 ASN B CA 1
ATOM 1023 C C . ASN B 2 117 ? 2.808 -17.965 1.212 1.00 72.34 303 ASN B C 1
ATOM 1024 O O . ASN B 2 117 ? 3.555 -16.989 1.320 1.00 72.59 303 ASN B O 1
ATOM 1029 N N . LEU B 2 118 ? 3.171 -19.094 0.595 1.00 63.85 304 LEU B N 1
ATOM 1030 C CA . LEU B 2 118 ? 4.530 -19.394 0.173 1.00 57.05 304 LEU B CA 1
ATOM 1031 C C . LEU B 2 118 ? 4.836 -18.684 -1.142 1.00 62.21 304 LEU B C 1
ATOM 1032 O O . LEU B 2 118 ? 3.974 -18.572 -2.013 1.00 63.64 304 LEU B O 1
ATOM 1037 N N . THR B 2 119 ? 6.088 -18.236 -1.286 1.00 63.47 305 THR B N 1
ATOM 1038 C CA . THR B 2 119 ? 6.503 -17.505 -2.471 1.00 63.64 305 THR B CA 1
ATOM 1039 C C . THR B 2 119 ? 7.040 -18.510 -3.496 1.00 59.79 305 THR B C 1
ATOM 1040 O O . THR B 2 119 ? 7.854 -19.382 -3.180 1.00 56.77 305 THR B O 1
ATOM 1044 N N . VAL B 2 120 ? 6.513 -18.389 -4.722 1.00 53.22 306 VAL B N 1
ATOM 1045 C CA . VAL B 2 120 ? 6.743 -19.350 -5.787 1.00 51.00 306 VAL B CA 1
ATOM 1046 C C . VAL B 2 120 ? 6.952 -18.574 -7.077 1.00 47.11 306 VAL B C 1
ATOM 1047 O O . VAL B 2 120 ? 6.589 -17.411 -7.199 1.00 48.52 306 VAL B O 1
ATOM 1051 N N . HIS B 2 121 ? 7.564 -19.237 -8.040 1.00 50.08 307 HIS B N 1
ATOM 1052 C CA . HIS B 2 121 ? 7.976 -18.580 -9.262 1.00 47.70 307 HIS B CA 1
ATOM 1053 C C . HIS B 2 121 ? 7.269 -19.251 -10.428 1.00 46.01 307 HIS B C 1
ATOM 1054 O O . HIS B 2 121 ? 6.893 -20.420 -10.395 1.00 46.20 307 HIS B O 1
ATOM 1061 N N . ILE B 2 122 ? 7.148 -18.500 -11.501 1.00 46.14 308 ILE B N 1
ATOM 1062 C CA . ILE B 2 122 ? 6.320 -18.939 -12.585 1.00 43.33 308 ILE B CA 1
ATOM 1063 C C . ILE B 2 122 ? 6.911 -18.299 -13.826 1.00 42.96 308 ILE B C 1
ATOM 1064 O O . ILE B 2 122 ? 7.332 -17.148 -13.774 1.00 38.8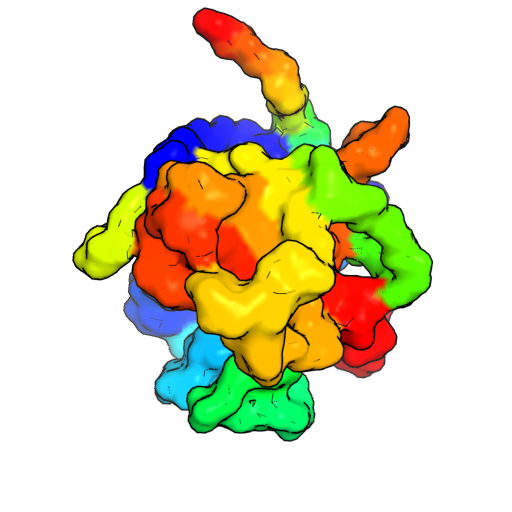2 308 ILE B O 1
ATOM 1069 N N . THR B 2 123 ? 7.036 -19.094 -14.889 1.00 46.14 309 THR B N 1
ATOM 1070 C CA . THR B 2 123 ? 7.834 -18.707 -16.035 1.00 46.48 309 THR B CA 1
ATOM 1071 C C . THR B 2 123 ? 7.245 -19.347 -17.285 1.00 47.06 309 THR B C 1
ATOM 1072 O O . THR B 2 123 ? 6.578 -20.387 -17.210 1.00 41.95 309 THR B O 1
ATOM 1076 N N . GLY B 2 124 ? 7.553 -18.723 -18.431 1.00 46.09 310 GLY B N 1
ATOM 1077 C CA . GLY B 2 124 ? 6.937 -19.111 -19.686 1.00 47.83 310 GLY B CA 1
ATOM 1078 C C . GLY B 2 124 ? 7.125 -18.061 -20.772 1.00 47.35 310 GLY B C 1
ATOM 1079 O O . GLY B 2 124 ? 7.449 -16.911 -20.494 1.00 58.20 310 GLY B O 1
ATOM 1080 N N . PHE B 2 125 ? 6.940 -18.488 -22.024 1.00 48.03 311 PHE B N 1
ATOM 1081 C CA . PHE B 2 125 ? 7.046 -17.597 -23.163 1.00 43.17 311 PHE B CA 1
ATOM 1082 C C . PHE B 2 125 ? 5.641 -17.215 -23.635 1.00 47.26 311 PHE B C 1
ATOM 1083 O O . PHE B 2 125 ? 5.452 -16.879 -24.806 1.00 52.33 311 PHE B O 1
ATOM 1091 N N . GLY B 2 126 ? 4.649 -17.273 -22.733 1.00 41.17 312 GLY B N 1
ATOM 1092 C CA . GLY B 2 126 ? 3.287 -16.917 -23.088 1.00 39.95 312 GLY B CA 1
ATOM 1093 C C . GLY B 2 126 ? 3.105 -15.401 -23.171 1.00 42.59 312 GLY B C 1
ATOM 1094 O O . GLY B 2 126 ? 4.081 -14.645 -23.230 1.00 41.83 312 GLY B O 1
ATOM 1095 N N . ALA B 2 127 ? 1.828 -14.988 -23.148 1.00 43.04 313 ALA B N 1
ATOM 1096 C CA . ALA B 2 127 ? 1.430 -13.631 -23.478 1.00 43.75 313 ALA B CA 1
ATOM 1097 C C . ALA B 2 127 ? 1.689 -12.746 -22.282 1.00 49.09 313 ALA B C 1
ATOM 1098 O O . ALA B 2 127 ? 1.689 -13.261 -21.167 1.00 51.02 313 ALA B O 1
ATOM 1100 N N . LEU B 2 128 ? 1.809 -11.432 -22.541 1.00 55.64 314 LEU B N 1
ATOM 1101 C CA . LEU B 2 128 ? 2.043 -10.447 -21.493 1.00 56.55 314 LEU B CA 1
ATOM 1102 C C . LEU B 2 128 ? 0.731 -9.888 -20.953 1.00 54.07 314 LEU B C 1
ATOM 1103 O O . LEU B 2 128 ? 0.693 -9.398 -19.828 1.00 50.97 314 LEU B O 1
ATOM 1108 N N . TYR B 2 129 ? -0.339 -9.995 -21.742 1.00 54.20 315 TYR B N 1
ATOM 1109 C CA . TYR B 2 129 ? -1.683 -9.683 -21.273 1.00 56.72 315 TYR B CA 1
ATOM 1110 C C . TYR B 2 129 ? -2.632 -10.635 -21.984 1.00 52.70 315 TYR B C 1
ATOM 1111 O O . TYR B 2 129 ? -2.219 -11.303 -22.940 1.00 49.39 315 TYR B O 1
ATOM 1120 N N . TYR B 2 130 ? -3.884 -10.679 -21.514 1.00 52.38 316 TYR B N 1
ATOM 1121 C CA . TYR B 2 130 ? -4.886 -11.538 -22.123 1.00 58.77 316 TYR B CA 1
ATOM 1122 C C . TYR B 2 130 ? -5.105 -11.084 -23.565 1.00 57.67 316 TYR B C 1
ATOM 1123 O O . TYR B 2 130 ? -5.211 -9.888 -23.829 1.00 62.21 316 TYR B O 1
ATOM 1132 N N . GLY B 2 131 ? -5.125 -12.050 -24.490 1.00 57.61 317 GLY B N 1
ATOM 1133 C CA . GLY B 2 131 ? -5.234 -11.778 -25.915 1.00 58.00 317 GLY B CA 1
ATOM 1134 C C . GLY B 2 131 ? -3.950 -11.253 -26.567 1.00 57.34 317 GLY B C 1
ATOM 1135 O O . GLY B 2 131 ? -3.981 -10.895 -27.739 1.00 66.42 317 GLY B O 1
ATOM 1136 N N . GLY B 2 132 ? -2.831 -11.186 -25.836 1.00 58.70 318 GLY B N 1
ATOM 1137 C CA . GLY B 2 132 ? -1.560 -10.763 -26.406 1.00 53.04 318 GLY B CA 1
ATOM 1138 C C . GLY B 2 132 ? -0.861 -11.947 -27.071 1.00 57.96 318 GLY B C 1
ATOM 1139 O O . GLY B 2 132 ? -1.344 -13.079 -26.993 1.00 55.70 318 GLY B O 1
ATOM 1140 N N . GLU B 2 133 ? 0.280 -11.668 -27.716 1.00 60.15 319 GLU B N 1
ATOM 1141 C CA . GLU B 2 133 ? 1.059 -12.669 -28.431 1.00 58.41 319 GLU B CA 1
ATOM 1142 C C . GLU B 2 133 ? 2.157 -13.222 -27.517 1.00 58.17 319 GLU B C 1
ATOM 1143 O O . GLU B 2 133 ? 2.594 -12.570 -26.578 1.00 55.61 319 GLU B O 1
ATOM 1145 N N . SER B 2 134 ? 2.605 -14.439 -27.834 1.00 61.51 320 SER B N 1
ATOM 1146 C CA . SER B 2 134 ? 3.756 -15.073 -27.223 1.00 60.59 320 SER B CA 1
ATOM 1147 C C . SER B 2 134 ? 5.027 -14.268 -27.485 1.00 60.38 320 SER B C 1
ATOM 1148 O O . SER B 2 134 ? 5.198 -13.656 -28.535 1.00 55.25 320 SER B O 1
ATOM 1151 N N . GLN B 2 135 ? 5.953 -14.356 -26.534 1.00 60.39 321 GLN B N 1
ATOM 1152 C CA . GLN B 2 135 ? 7.237 -13.705 -26.654 1.00 63.02 321 GLN B CA 1
ATOM 1153 C C . GLN B 2 135 ? 8.247 -14.758 -27.065 1.00 57.46 321 GLN B C 1
ATOM 1154 O O . GLN B 2 135 ? 8.054 -15.928 -26.777 1.00 64.25 321 GLN B O 1
ATOM 1160 N N . ASN B 2 136 ? 9.326 -14.330 -27.709 1.00 56.97 322 ASN B N 1
ATOM 1161 C CA . ASN B 2 136 ? 10.433 -15.216 -28.018 1.00 62.24 322 ASN B CA 1
ATOM 1162 C C . ASN B 2 136 ? 11.349 -15.324 -26.792 1.00 64.47 322 ASN B C 1
ATOM 1163 O O . ASN B 2 136 ? 12.148 -16.259 -26.719 1.00 71.14 322 ASN B O 1
ATOM 1168 N N . ASP B 2 137 ? 11.196 -14.413 -25.810 1.00 63.51 323 ASP B N 1
ATOM 1169 C CA . ASP B 2 137 ? 12.070 -14.356 -24.638 1.00 61.25 323 ASP B CA 1
ATOM 1170 C C . ASP B 2 137 ? 11.310 -14.826 -23.398 1.00 57.29 323 ASP B C 1
ATOM 1171 O O . ASP B 2 137 ? 10.235 -14.301 -23.113 1.00 67.60 323 ASP B O 1
ATOM 1176 N N . LEU B 2 138 ? 11.895 -15.773 -22.642 1.00 54.11 324 LEU B N 1
ATOM 1177 C CA . LEU B 2 138 ? 11.297 -16.330 -21.423 1.00 47.97 324 LEU B CA 1
ATOM 1178 C C . LEU B 2 138 ? 11.138 -15.261 -20.338 1.00 48.66 324 LEU B C 1
ATOM 1179 O O . LEU B 2 138 ? 12.018 -14.430 -20.117 1.00 48.91 324 LEU B O 1
ATOM 1184 N N . ARG B 2 139 ? 10.013 -15.333 -19.632 1.00 49.07 325 ARG B N 1
ATOM 1185 C CA . ARG B 2 139 ? 9.663 -14.374 -18.606 1.00 46.22 325 ARG B CA 1
ATOM 1186 C C . ARG B 2 139 ? 9.303 -15.084 -17.308 1.00 46.46 325 ARG B C 1
ATOM 1187 O O . ARG B 2 139 ? 8.914 -16.250 -17.296 1.00 51.78 325 ARG B O 1
ATOM 1195 N N . GLU B 2 140 ? 9.450 -14.359 -16.208 1.00 45.08 326 GLU B N 1
ATOM 1196 C CA . GLU B 2 140 ? 9.249 -14.925 -14.888 1.00 45.81 326 GLU B CA 1
ATOM 1197 C C . GLU B 2 140 ? 8.303 -14.022 -14.109 1.00 45.20 326 GLU B C 1
ATOM 1198 O O . GLU B 2 140 ? 8.029 -12.901 -14.516 1.00 53.47 326 GLU B O 1
ATOM 1204 N N . ALA B 2 141 ? 7.813 -14.539 -12.989 1.00 44.17 327 ALA B N 1
ATOM 1205 C CA . ALA B 2 141 ? 6.998 -13.781 -12.061 1.00 41.70 327 ALA B CA 1
ATOM 1206 C C . ALA B 2 141 ? 6.971 -14.521 -10.730 1.00 43.49 327 ALA B C 1
ATOM 1207 O O . ALA B 2 141 ? 6.906 -15.747 -10.708 1.00 45.88 327 ALA B O 1
ATOM 1209 N N . ARG B 2 142 ? 7.009 -13.743 -9.645 1.00 45.00 328 ARG B N 1
ATOM 1210 C CA . ARG B 2 142 ? 6.895 -14.228 -8.285 1.00 48.50 328 ARG B CA 1
ATOM 1211 C C . ARG B 2 142 ? 5.431 -14.085 -7.888 1.00 48.72 328 ARG B C 1
ATOM 1212 O O . ARG B 2 142 ? 4.931 -12.965 -7.846 1.00 55.48 328 ARG B O 1
ATOM 1220 N N . VAL B 2 143 ? 4.746 -15.201 -7.608 1.00 47.90 329 VAL B N 1
ATOM 1221 C CA . VAL B 2 143 ? 3.384 -15.155 -7.086 1.00 47.58 329 VAL B CA 1
ATOM 1222 C C . VAL B 2 143 ? 3.357 -15.864 -5.742 1.00 48.58 329 VAL B C 1
ATOM 1223 O O . VAL B 2 143 ? 4.421 -16.251 -5.246 1.00 47.41 329 VAL B O 1
ATOM 1227 N N . LYS B 2 144 ? 2.149 -16.033 -5.174 1.00 46.15 330 LYS B N 1
ATOM 1228 C CA . LYS B 2 144 ? 2.000 -16.768 -3.930 1.00 51.45 330 LYS B CA 1
ATOM 1229 C C . LYS B 2 144 ? 0.915 -17.829 -4.044 1.00 47.61 330 LYS B C 1
ATOM 1230 O O . LYS B 2 144 ? -0.124 -17.562 -4.646 1.00 46.68 330 LYS B O 1
ATOM 1236 N N . ILE B 2 145 ? 1.130 -18.980 -3.373 1.00 45.93 331 ILE B N 1
ATOM 1237 C CA . ILE B 2 145 ? 0.105 -20.008 -3.259 1.00 46.86 331 ILE B CA 1
ATOM 1238 C C . ILE B 2 145 ? -1.127 -19.395 -2.596 1.00 55.38 331 ILE B C 1
ATOM 1239 O O . ILE B 2 145 ? -1.009 -18.435 -1.839 1.00 66.68 331 ILE B O 1
ATOM 1244 N N . ILE B 2 146 ? -2.312 -19.940 -2.896 1.00 53.66 332 ILE B N 1
ATOM 1245 C CA . ILE B 2 146 ? -3.543 -19.411 -2.347 1.00 50.90 332 ILE B CA 1
ATOM 1246 C C . ILE B 2 146 ? -4.399 -20.559 -1.828 1.00 55.20 332 ILE B C 1
ATOM 1247 O O . ILE B 2 146 ? -4.558 -21.591 -2.486 1.00 57.83 332 ILE B O 1
ATOM 1252 N N . SER B 2 147 ? -4.958 -20.312 -0.637 1.00 56.87 333 SER B N 1
ATOM 1253 C CA . SER B 2 147 ? -5.808 -21.257 0.046 1.00 59.03 333 SER B CA 1
ATOM 1254 C C . SER B 2 147 ? -6.921 -21.718 -0.881 1.00 57.05 333 SER B C 1
ATOM 1255 O O . SER B 2 147 ? -7.510 -20.911 -1.597 1.00 55.77 333 SER B O 1
ATOM 1258 N N . ASP B 2 148 ? -7.200 -23.021 -0.814 1.00 58.49 334 ASP B N 1
ATOM 1259 C CA . ASP B 2 148 ? -8.329 -23.618 -1.498 1.00 65.76 334 ASP B CA 1
ATOM 1260 C C . ASP B 2 148 ? -9.625 -22.967 -1.024 1.00 69.86 334 ASP B C 1
ATOM 1261 O O . ASP B 2 148 ? -10.508 -22.708 -1.839 1.00 61.81 334 ASP B O 1
ATOM 1266 N N . ASP B 2 149 ? -9.717 -22.685 0.287 1.00 79.38 335 ASP B N 1
ATOM 1267 C CA . ASP B 2 149 ? -10.881 -22.024 0.870 1.00 76.83 335 ASP B CA 1
ATOM 1268 C C . ASP B 2 149 ? -11.085 -20.653 0.199 1.00 70.95 335 ASP B C 1
ATOM 1269 O O . ASP B 2 149 ? -12.167 -20.374 -0.315 1.00 72.51 335 ASP B O 1
ATOM 1271 N N . VAL B 2 150 ? -10.052 -19.799 0.166 1.00 61.10 336 VAL B N 1
ATOM 1272 C CA . VAL B 2 150 ? -10.154 -18.506 -0.498 1.00 59.51 336 VAL B CA 1
ATOM 1273 C C . VAL B 2 150 ? -10.654 -18.727 -1.917 1.00 68.08 336 VAL B C 1
ATOM 1274 O O . VAL B 2 150 ? -11.608 -18.105 -2.389 1.00 68.27 336 VAL B O 1
ATOM 1278 N N . CYS B 2 151 ? -9.930 -19.617 -2.586 1.00 73.24 337 CYS B N 1
ATOM 1279 C CA . CYS B 2 151 ? -10.064 -19.850 -4.007 1.00 77.76 337 CYS B CA 1
ATOM 1280 C C . CYS B 2 151 ? -11.488 -20.286 -4.351 1.00 72.20 337 CYS B C 1
ATOM 1281 O O . CYS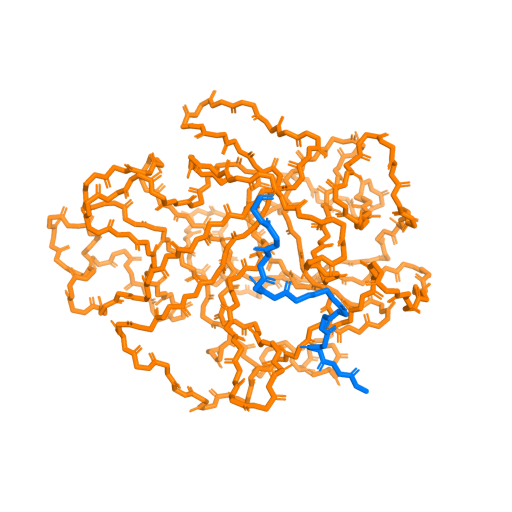 B 2 151 ? -11.983 -19.942 -5.429 1.00 58.25 337 CYS B O 1
ATOM 1284 N N . LYS B 2 152 ? -12.116 -21.046 -3.428 1.00 67.51 338 LYS B N 1
ATOM 1285 C CA . LYS B 2 152 ? -13.370 -21.741 -3.689 1.00 64.33 338 LYS B CA 1
ATOM 1286 C C . LYS B 2 152 ? -14.578 -20.874 -3.333 1.00 63.69 338 LYS B 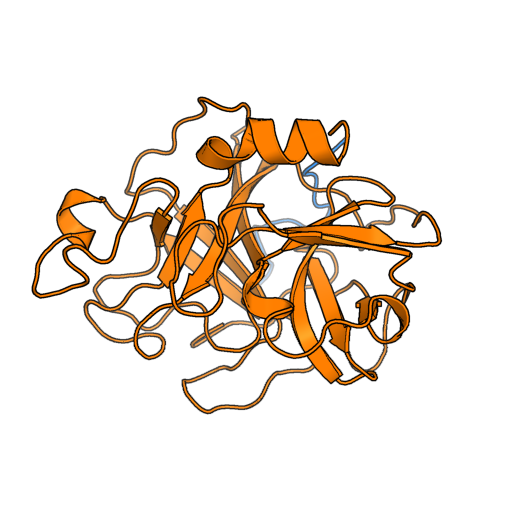C 1
ATOM 1287 O O . LYS B 2 152 ? -15.715 -21.334 -3.438 1.00 51.57 338 LYS B O 1
ATOM 1293 N N . GLN B 2 153 ? -14.315 -19.620 -2.939 1.00 69.15 339 GLN B N 1
ATOM 1294 C CA . GLN B 2 153 ? -15.321 -18.575 -2.944 1.00 71.62 339 GLN B CA 1
ATOM 1295 C C . GLN B 2 153 ? -16.072 -18.614 -4.266 1.00 69.05 339 GLN B C 1
ATOM 1296 O O . GLN B 2 153 ? -15.465 -18.847 -5.311 1.00 65.17 339 GLN B O 1
ATOM 1302 N N . PRO B 2 154 ? -17.396 -18.340 -4.258 1.00 74.99 340 PRO B N 1
ATOM 1303 C CA . PRO B 2 154 ? -18.177 -18.241 -5.496 1.00 76.09 340 PRO B CA 1
ATOM 1304 C C . PRO B 2 154 ? -17.805 -16.992 -6.289 1.00 76.17 340 PRO B C 1
ATOM 1305 O O . PRO B 2 154 ? -17.948 -16.965 -7.508 1.00 77.49 340 PRO B O 1
ATOM 1309 N N . GLN B 2 155 ? -17.319 -15.970 -5.573 1.00 76.06 341 GLN B N 1
ATOM 1310 C CA . GLN B 2 155 ? -16.820 -14.746 -6.175 1.00 71.39 341 GLN B CA 1
ATOM 1311 C C . GLN B 2 155 ? -15.547 -15.023 -6.984 1.00 71.36 341 GLN B C 1
ATOM 1312 O O . GLN B 2 155 ? -15.235 -14.264 -7.901 1.00 69.23 341 GLN B O 1
ATOM 1314 N N . VAL B 2 156 ? -14.798 -16.088 -6.635 1.00 70.55 342 VAL B N 1
ATOM 1315 C CA . VAL B 2 156 ? -13.497 -16.357 -7.243 1.00 68.51 342 VAL B CA 1
ATOM 1316 C C . VAL B 2 156 ? -13.665 -17.427 -8.324 1.00 62.51 342 VAL B C 1
ATOM 1317 O O . VAL B 2 156 ? -13.674 -17.084 -9.505 1.00 55.47 342 VAL B O 1
ATOM 1321 N N . TYR B 2 157 ? -13.796 -18.707 -7.928 1.00 60.19 343 TYR B N 1
ATOM 1322 C CA . TYR B 2 157 ? -13.808 -19.805 -8.889 1.00 55.46 343 TYR B CA 1
ATOM 1323 C C . TYR B 2 157 ? -14.779 -20.888 -8.441 1.00 58.81 343 TYR B C 1
ATOM 1324 O O . TYR B 2 157 ? -15.272 -21.628 -9.284 1.00 75.20 343 TYR B O 1
ATOM 1333 N N . GLY B 2 158 ? -15.002 -21.028 -7.132 1.00 61.86 344 GLY B N 1
ATOM 1334 C CA . GLY B 2 158 ? -16.099 -21.845 -6.627 1.00 66.34 344 GLY B CA 1
ATOM 1335 C C . GLY B 2 158 ? -15.851 -23.350 -6.741 1.00 69.26 344 GLY B C 1
ATOM 1336 O O . GLY B 2 158 ? -14.898 -23.873 -6.173 1.00 78.24 344 GLY B O 1
ATOM 1337 N N . ASN B 2 159 ? -16.746 -24.044 -7.458 1.00 76.99 345 ASN B N 1
ATOM 1338 C CA . ASN B 2 159 ? -16.759 -25.499 -7.535 1.00 81.12 345 ASN B CA 1
ATOM 1339 C C . ASN B 2 159 ? -15.956 -26.002 -8.730 1.00 80.71 345 ASN B C 1
ATOM 1340 O O . ASN B 2 159 ? -15.942 -27.201 -8.996 1.00 81.47 345 ASN B O 1
ATOM 1345 N N . ASP B 2 160 ? -15.315 -25.078 -9.451 1.00 72.28 346 ASP B N 1
ATOM 1346 C CA . ASP B 2 160 ? -14.513 -25.426 -10.608 1.00 74.29 346 ASP B CA 1
ATOM 1347 C C . ASP B 2 160 ? -13.145 -25.909 -10.155 1.00 68.38 346 ASP B C 1
ATOM 1348 O O . ASP B 2 160 ? -12.430 -26.511 -10.946 1.00 72.91 346 ASP B O 1
ATOM 1353 N N . ILE B 2 161 ? -12.790 -25.622 -8.898 1.00 59.16 347 ILE B N 1
ATOM 1354 C CA . ILE B 2 161 ? -11.533 -26.092 -8.343 1.00 60.61 347 ILE B CA 1
ATOM 1355 C C . ILE B 2 161 ? -11.737 -27.517 -7.830 1.00 61.77 347 ILE B C 1
ATOM 1356 O O . ILE B 2 161 ? -12.360 -27.730 -6.799 1.00 65.63 347 ILE B O 1
ATOM 1361 N N . LYS B 2 162 ? -11.175 -28.487 -8.551 1.00 61.99 348 LYS B N 1
ATOM 1362 C CA . LYS B 2 162 ? -11.352 -29.892 -8.248 1.00 58.18 348 LYS B CA 1
ATOM 1363 C C . LYS B 2 162 ? -10.052 -30.441 -7.673 1.00 56.21 348 LYS B C 1
ATOM 1364 O O . LYS B 2 162 ? -8.993 -29.802 -7.779 1.00 49.84 348 LYS B O 1
ATOM 1370 N N . PRO B 2 163 ? -10.083 -31.675 -7.119 1.00 49.45 349 PRO B N 1
ATOM 1371 C CA . PRO B 2 163 ? -8.873 -32.312 -6.605 1.00 49.37 349 PRO B CA 1
ATOM 1372 C C . PRO B 2 163 ? -7.774 -32.293 -7.658 1.00 47.47 349 PRO B C 1
ATOM 1373 O O . PRO B 2 163 ? -8.032 -32.501 -8.833 1.00 55.93 349 PRO B O 1
ATOM 1377 N N . GLY B 2 164 ? -6.554 -31.998 -7.226 1.00 46.51 350 GLY B N 1
ATOM 1378 C CA . GLY B 2 164 ? -5.423 -32.004 -8.128 1.00 45.45 350 GLY B CA 1
ATOM 1379 C C . GLY B 2 164 ? -5.200 -30.624 -8.735 1.00 45.41 350 GLY B C 1
ATOM 1380 O O . GLY B 2 164 ? -4.284 -30.449 -9.553 1.00 36.77 350 GLY B O 1
ATOM 1381 N N . MET B 2 165 ? -6.027 -29.657 -8.303 1.00 44.64 351 MET B N 1
ATOM 1382 C CA . MET B 2 165 ? -5.853 -28.263 -8.692 1.00 44.74 351 MET B CA 1
ATOM 1383 C C . MET B 2 165 ? -5.557 -27.386 -7.479 1.00 38.26 351 MET B C 1
ATOM 1384 O O . MET B 2 165 ? -6.089 -27.640 -6.414 1.00 37.90 351 MET B O 1
ATOM 1389 N N . PHE B 2 166 ? -4.732 -26.349 -7.665 1.00 40.60 352 PHE B N 1
ATOM 1390 C CA . PHE B 2 166 ? -4.535 -25.305 -6.669 1.00 41.72 352 PHE B CA 1
ATOM 1391 C C . PHE B 2 166 ? -4.301 -23.959 -7.338 1.00 44.03 352 PHE B C 1
ATOM 1392 O O . PHE B 2 166 ? -3.997 -23.906 -8.532 1.00 45.42 352 PHE B O 1
ATOM 1400 N N . CYS B 2 167 ? -4.407 -22.883 -6.546 1.00 45.24 353 CYS B N 1
ATOM 1401 C CA . CYS B 2 167 ? -4.349 -21.531 -7.093 1.00 44.21 353 CYS B CA 1
ATOM 1402 C C . CYS B 2 167 ? -3.060 -20.850 -6.699 1.00 39.92 353 CYS B C 1
ATOM 1403 O O . CYS B 2 167 ? -2.476 -21.149 -5.672 1.00 37.72 353 CYS B O 1
ATOM 1406 N N . ALA B 2 168 ? -2.634 -19.920 -7.533 1.00 37.62 354 ALA B N 1
ATOM 1407 C CA . ALA B 2 168 ? -1.469 -19.150 -7.177 1.00 41.02 354 ALA B CA 1
ATOM 1408 C C . ALA B 2 168 ? -1.488 -17.849 -7.978 1.00 50.31 354 ALA B C 1
ATOM 1409 O O . ALA B 2 168 ? -1.950 -17.808 -9.127 1.00 56.84 354 ALA B O 1
ATOM 1411 N N . GLY B 2 169 ? -1.040 -16.769 -7.333 1.00 54.00 355 GLY B N 1
ATOM 1412 C CA . GLY B 2 169 ? -1.059 -15.463 -7.967 1.00 60.48 355 GLY B CA 1
ATOM 1413 C C . GLY B 2 169 ? -1.028 -14.327 -6.955 1.00 58.06 355 GLY B C 1
ATOM 1414 O O . GLY B 2 169 ? -0.124 -14.270 -6.128 1.00 59.33 355 GLY B O 1
ATOM 1415 N N . TYR B 2 170 ? -1.987 -13.406 -7.109 1.00 58.89 356 TYR B N 1
ATOM 1416 C CA . TYR B 2 170 ? -2.333 -12.428 -6.088 1.00 59.51 356 TYR B CA 1
ATOM 1417 C C . TYR B 2 170 ? -3.814 -12.104 -6.265 1.00 63.50 356 TYR B C 1
ATOM 1418 O O . TYR B 2 170 ? -4.319 -12.047 -7.393 1.00 71.81 356 TYR B O 1
ATOM 1427 N N . MET B 2 171 ? -4.501 -11.887 -5.141 1.00 62.74 357 MET B N 1
ATOM 1428 C CA . MET B 2 171 ? -5.912 -11.550 -5.172 1.00 64.40 357 MET B CA 1
ATOM 1429 C C . MET B 2 171 ? -6.069 -10.178 -5.799 1.00 59.33 357 MET B C 1
ATOM 1430 O O . MET B 2 171 ? -7.130 -9.858 -6.314 1.00 61.65 357 MET B O 1
ATOM 1435 N N . GLU B 2 172 ? -4.971 -9.424 -5.807 1.00 62.95 358 GLU B N 1
ATOM 1436 C CA . GLU B 2 172 ? -4.909 -8.110 -6.420 1.00 66.40 358 GLU B CA 1
ATOM 1437 C C . GLU B 2 172 ? -4.475 -8.223 -7.883 1.00 65.48 358 GLU B C 1
ATOM 1438 O O . GLU B 2 172 ? -4.425 -7.219 -8.582 1.00 69.32 358 GLU B O 1
ATOM 1444 N N . GLY B 2 173 ? -4.100 -9.424 -8.333 1.00 56.12 359 GLY B N 1
ATOM 1445 C CA . GLY B 2 173 ? -3.842 -9.659 -9.739 1.00 52.20 359 GLY B CA 1
ATOM 1446 C C . GLY B 2 173 ? -2.476 -9.137 -10.166 1.00 51.33 359 GLY B C 1
ATOM 1447 O O . GLY B 2 173 ? -1.527 -9.172 -9.407 1.00 64.58 359 GLY B O 1
ATOM 1448 N N . ILE B 2 174 ? -2.381 -8.704 -11.419 1.00 52.12 360 ILE B N 1
ATOM 1449 C CA . ILE B 2 174 ? -1.174 -8.134 -11.987 1.00 58.00 360 ILE B CA 1
ATOM 1450 C C . ILE B 2 174 ? -0.247 -9.259 -12.429 1.00 56.44 360 ILE B C 1
ATOM 1451 O O . ILE B 2 174 ? 0.070 -9.368 -13.614 1.00 58.91 360 ILE B O 1
ATOM 1456 N N . TYR B 2 175 ? 0.225 -10.067 -11.478 1.00 55.50 361 TYR B N 1
ATOM 1457 C CA . TYR B 2 175 ? 1.185 -11.108 -11.820 1.00 58.94 361 TYR B CA 1
ATOM 1458 C C . TYR B 2 175 ? 0.437 -12.434 -11.907 1.00 53.64 361 TYR B C 1
ATOM 1459 O O . TYR B 2 175 ? -0.346 -12.781 -11.030 1.00 51.83 361 TYR B O 1
ATOM 1468 N N . ASP B 2 176 ? 0.657 -13.141 -13.016 1.00 51.22 362 ASP B N 1
ATOM 1469 C CA . ASP B 2 176 ? -0.159 -14.289 -13.351 1.00 54.48 362 ASP B CA 1
ATOM 1470 C C . ASP B 2 176 ? 0.472 -14.986 -14.555 1.00 55.37 362 ASP B C 1
ATOM 1471 O O . ASP B 2 176 ? 1.345 -14.428 -15.217 1.00 56.26 362 ASP B O 1
ATOM 1476 N N . ALA B 2 177 ? 0.018 -16.211 -14.820 1.00 48.15 363 ALA B N 1
ATOM 1477 C CA . ALA B 2 177 ? 0.286 -16.871 -16.080 1.00 52.13 363 ALA B CA 1
ATOM 1478 C C . ALA B 2 177 ? -0.762 -16.431 -17.113 1.00 52.67 363 ALA B C 1
ATOM 1479 O O . ALA B 2 177 ? -1.843 -15.962 -16.748 1.00 59.68 363 ALA B O 1
ATOM 1481 N N . CYS B 2 178 ? -0.430 -16.573 -18.402 1.00 47.47 364 CYS B N 1
ATOM 1482 C CA . CYS B 2 178 ? -1.325 -16.218 -19.490 1.00 50.34 364 CYS B CA 1
ATOM 1483 C C . CYS B 2 178 ? -1.276 -17.302 -20.571 1.00 49.20 364 CYS B C 1
ATOM 1484 O O . CYS B 2 178 ? -0.571 -18.294 -20.415 1.00 48.52 364 CYS B O 1
ATOM 1487 N N . ARG B 2 179 ? -1.981 -17.102 -21.692 1.00 53.20 365 ARG B N 1
ATOM 1488 C CA . ARG B 2 179 ? -1.915 -18.051 -22.801 1.00 53.25 365 ARG B CA 1
ATOM 1489 C C . ARG B 2 179 ? -0.492 -18.169 -23.360 1.00 47.10 365 ARG B C 1
ATOM 1490 O O . ARG B 2 179 ? 0.147 -17.152 -23.649 1.00 40.68 365 ARG B O 1
ATOM 1498 N N . GLY B 2 180 ? -0.043 -19.434 -23.520 1.00 39.84 366 GLY B N 1
ATOM 1499 C CA . GLY B 2 180 ? 1.281 -19.787 -24.007 1.00 38.48 366 GLY B CA 1
ATOM 1500 C C . GLY B 2 180 ? 2.186 -20.325 -22.906 1.00 42.07 366 GLY B C 1
ATOM 1501 O O . GLY B 2 180 ? 3.308 -20.758 -23.204 1.00 38.52 366 GLY B O 1
ATOM 1502 N N . ASP B 2 181 ? 1.668 -20.278 -21.652 1.00 49.30 367 ASP B N 1
ATOM 1503 C CA . ASP B 2 181 ? 2.393 -20.639 -20.434 1.00 47.20 367 ASP B CA 1
ATOM 1504 C C . ASP B 2 181 ? 1.958 -22.008 -19.918 1.00 39.64 367 ASP B C 1
ATOM 1505 O O . ASP B 2 181 ? 2.631 -22.578 -19.075 1.00 46.19 367 ASP B O 1
ATOM 1510 N N . ALA B 2 182 ? 0.847 -22.541 -20.415 1.00 37.91 368 ALA B N 1
ATOM 1511 C CA . ALA B 2 182 ? 0.337 -23.819 -19.923 1.00 39.82 368 ALA B CA 1
ATOM 1512 C C . ALA B 2 182 ? 1.373 -24.941 -20.055 1.00 36.36 368 ALA B C 1
ATOM 1513 O O . ALA B 2 182 ? 2.187 -24.990 -20.979 1.00 38.70 368 ALA B O 1
ATOM 1515 N N . GLY B 2 183 ? 1.366 -25.843 -19.085 1.00 34.82 369 GLY B N 1
ATOM 1516 C CA . GLY B 2 183 ? 2.313 -26.947 -19.102 1.00 37.36 369 GLY B CA 1
ATOM 1517 C C . GLY B 2 183 ? 3.690 -26.546 -18.579 1.00 35.29 369 GLY B C 1
ATOM 1518 O O . GLY B 2 183 ? 4.551 -27.407 -18.381 1.00 35.90 369 GLY B O 1
ATOM 1519 N N . GLY B 2 184 ? 3.897 -25.239 -18.397 1.00 33.08 370 GLY B N 1
ATOM 1520 C CA . GLY B 2 184 ? 5.147 -24.720 -17.875 1.00 35.00 370 GLY B CA 1
ATOM 1521 C C . GLY B 2 184 ? 5.137 -24.693 -16.342 1.00 36.23 370 GLY B C 1
ATOM 1522 O O . GLY B 2 184 ? 4.108 -24.945 -15.713 1.00 32.78 370 GLY B O 1
ATOM 1523 N N . PRO B 2 185 ? 6.304 -24.409 -15.717 1.00 40.50 371 PRO B N 1
ATOM 1524 C CA . PRO B 2 185 ? 6.527 -24.662 -14.298 1.00 42.23 371 PRO B CA 1
ATOM 1525 C C . PRO B 2 185 ? 6.065 -23.580 -13.330 1.00 45.53 371 PRO B C 1
ATOM 1526 O O . PRO B 2 185 ? 6.096 -22.382 -13.630 1.00 46.14 371 PRO B O 1
ATOM 1530 N N . LEU B 2 186 ? 5.622 -24.055 -12.165 1.00 47.13 372 LEU B N 1
ATOM 1531 C CA . LEU B 2 186 ? 5.523 -23.254 -10.960 1.00 46.44 372 LEU B CA 1
ATOM 1532 C C . LEU B 2 186 ? 6.448 -23.910 -9.939 1.00 42.31 372 LEU B C 1
ATOM 1533 O O . LEU B 2 186 ? 6.250 -25.083 -9.626 1.00 41.20 372 LEU B O 1
ATOM 1538 N N . VAL B 2 187 ? 7.459 -23.175 -9.440 1.00 41.03 373 VAL B N 1
ATOM 1539 C CA . VAL B 2 187 ? 8.523 -23.785 -8.651 1.00 42.16 373 VAL B CA 1
ATOM 1540 C C . VAL B 2 187 ? 8.744 -23.072 -7.315 1.00 45.25 373 VAL B C 1
ATOM 1541 O O . VAL B 2 187 ? 8.289 -21.951 -7.155 1.00 47.41 373 VAL B O 1
ATOM 1545 N N . THR B 2 188 ? 9.404 -23.772 -6.363 1.00 53.38 374 THR B N 1
ATOM 1546 C CA . THR B 2 188 ? 9.983 -23.231 -5.126 1.00 52.74 374 THR B CA 1
ATOM 1547 C C . THR B 2 188 ? 11.356 -23.833 -4.911 1.00 48.58 374 THR B C 1
ATOM 1548 O O . THR B 2 188 ? 11.623 -24.919 -5.415 1.00 49.44 374 THR B O 1
ATOM 1552 N N . ARG B 2 189 ? 12.136 -23.161 -4.055 1.00 48.86 375 ARG B N 1
ATOM 1553 C CA . ARG B 2 189 ? 13.472 -23.588 -3.673 1.00 58.63 375 ARG B CA 1
ATOM 1554 C C . ARG B 2 189 ? 13.478 -23.907 -2.180 1.00 62.23 375 ARG B C 1
ATOM 1555 O O . ARG B 2 189 ? 13.140 -23.053 -1.372 1.00 66.74 375 ARG B O 1
ATOM 1563 N N . ASP B 2 190 ? 13.872 -25.135 -1.817 1.00 63.01 376 ASP B N 1
ATOM 1564 C CA . ASP B 2 190 ? 14.049 -25.512 -0.424 1.00 56.82 376 ASP B CA 1
ATOM 1565 C C . ASP B 2 190 ? 15.283 -24.796 0.138 1.00 63.22 376 ASP B C 1
ATOM 1566 O O . ASP B 2 190 ? 16.057 -24.197 -0.609 1.00 61.00 376 ASP B O 1
ATOM 1571 N N . LEU B 2 191 ? 15.481 -24.881 1.464 1.00 72.32 377 LEU B N 1
ATOM 1572 C CA . LEU B 2 191 ? 16.565 -24.164 2.132 1.00 69.74 377 LEU B CA 1
ATOM 1573 C C . LEU B 2 191 ? 17.922 -24.823 1.842 1.00 71.25 377 LEU B C 1
ATOM 1574 O O . LEU B 2 191 ? 18.927 -24.346 2.359 1.00 75.62 377 LEU B O 1
ATOM 1576 N N . LYS B 2 192 ? 17.960 -25.874 0.996 1.00 64.81 378 LYS B N 1
ATOM 1577 C CA . LYS B 2 192 ? 19.201 -26.471 0.521 1.00 58.28 378 LYS B CA 1
ATOM 1578 C C . LYS B 2 192 ? 19.435 -26.067 -0.941 1.00 59.92 378 LYS B C 1
ATOM 1579 O O . LYS B 2 192 ? 20.142 -26.767 -1.662 1.00 66.85 378 LYS B O 1
ATOM 1581 N N . ASP B 2 193 ? 18.863 -24.925 -1.362 1.00 58.52 379 ASP B N 1
ATOM 1582 C CA . ASP B 2 193 ? 19.055 -24.330 -2.691 1.00 62.05 379 ASP B CA 1
ATOM 1583 C C . ASP B 2 193 ? 18.673 -25.285 -3.838 1.00 56.43 379 ASP B C 1
ATOM 1584 O O . ASP B 2 193 ? 19.299 -25.271 -4.894 1.00 55.54 379 ASP B O 1
ATOM 1586 N N . THR B 2 194 ? 17.607 -26.072 -3.650 1.00 51.53 380 THR B N 1
ATOM 1587 C CA . THR B 2 194 ? 17.160 -27.049 -4.628 1.00 50.31 380 THR B CA 1
ATOM 1588 C C . THR B 2 194 ? 15.723 -26.718 -5.034 1.00 51.37 380 THR B C 1
ATOM 1589 O O . THR B 2 194 ? 14.835 -26.603 -4.178 1.00 38.99 380 THR B O 1
ATOM 1593 N N . TRP B 2 195 ? 15.512 -26.640 -6.360 1.00 51.50 381 TRP B N 1
ATOM 1594 C CA . TRP B 2 195 ? 14.228 -26.281 -6.938 1.00 47.54 381 TRP B CA 1
ATOM 1595 C C . TRP B 2 195 ? 13.364 -27.502 -7.267 1.00 45.73 381 TRP B C 1
ATOM 1596 O O . TRP B 2 195 ? 13.870 -28.539 -7.695 1.00 38.41 381 TRP B O 1
ATOM 1607 N N . TYR B 2 196 ? 12.044 -27.317 -7.087 1.00 47.40 382 TYR B N 1
ATOM 1608 C CA . TYR B 2 196 ? 11.052 -28.378 -7.083 1.00 48.65 382 TYR B CA 1
ATOM 1609 C C . TYR B 2 196 ? 9.815 -27.984 -7.886 1.00 44.51 382 TYR B C 1
ATOM 1610 O O . TYR B 2 196 ? 9.355 -26.849 -7.834 1.00 40.65 382 TYR B O 1
ATOM 1619 N N . LEU B 2 197 ? 9.212 -28.957 -8.569 1.00 45.11 383 LEU B N 1
ATOM 1620 C CA . LEU B 2 197 ? 8.055 -28.656 -9.397 1.00 47.83 383 LEU B CA 1
ATOM 1621 C C . LEU B 2 197 ? 6.789 -28.854 -8.574 1.00 43.18 383 LEU B C 1
ATOM 1622 O O . LEU B 2 197 ? 6.494 -29.970 -8.169 1.00 42.28 383 LEU B O 1
ATOM 1627 N N . ILE B 2 198 ? 6.046 -27.773 -8.350 1.00 43.86 384 ILE B N 1
ATOM 1628 C CA . ILE B 2 198 ? 4.848 -27.827 -7.523 1.00 50.10 384 ILE B CA 1
ATOM 1629 C C . ILE B 2 198 ? 3.598 -27.748 -8.396 1.00 42.07 384 ILE B C 1
ATOM 1630 O O . ILE B 2 198 ? 2.553 -28.299 -8.063 1.00 37.09 384 ILE B O 1
ATOM 1635 N N . GLY B 2 199 ? 3.699 -27.012 -9.501 1.00 40.05 385 GLY B N 1
ATOM 1636 C CA . GLY B 2 199 ? 2.535 -26.760 -10.315 1.00 41.25 385 GLY B CA 1
ATOM 1637 C C . GLY B 2 199 ? 2.855 -26.766 -11.800 1.00 42.33 385 GLY B C 1
ATOM 1638 O O . GLY B 2 199 ? 4.013 -26.641 -12.198 1.00 41.66 385 GLY B O 1
ATOM 1639 N N . ILE B 2 200 ? 1.771 -26.887 -12.579 1.00 49.16 386 ILE B N 1
ATOM 1640 C CA . ILE B 2 200 ? 1.786 -26.877 -14.032 1.00 50.61 386 ILE B CA 1
ATOM 1641 C C . ILE B 2 200 ? 0.710 -25.897 -14.491 1.00 49.33 386 ILE B C 1
ATOM 1642 O O . ILE B 2 200 ? -0.476 -26.060 -14.164 1.00 46.01 386 ILE B O 1
ATOM 1647 N N . VAL B 2 201 ? 1.124 -24.868 -15.239 1.00 44.38 387 VAL B N 1
ATOM 1648 C CA . VAL B 2 201 ? 0.182 -23.814 -15.588 1.00 43.72 387 VAL B CA 1
ATOM 1649 C C . VAL B 2 201 ? -0.984 -24.468 -16.310 1.00 41.32 387 VAL B C 1
ATOM 1650 O O . VAL B 2 201 ? -0.740 -25.199 -17.259 1.00 40.48 387 VAL B O 1
ATOM 1654 N N . SER B 2 202 ? -2.218 -24.216 -15.852 1.00 41.96 388 SER B N 1
ATOM 1655 C CA . SER B 2 202 ? -3.383 -24.900 -16.397 1.00 44.29 388 SER B CA 1
ATOM 1656 C C . SER B 2 202 ? -4.376 -23.894 -16.977 1.00 45.64 388 SER B C 1
ATOM 1657 O O . SER B 2 202 ? -4.462 -23.755 -18.196 1.00 42.28 388 SER B O 1
ATOM 1660 N N . TRP B 2 203 ? -5.114 -23.182 -16.119 1.00 46.25 389 TRP B N 1
ATOM 1661 C CA . TRP B 2 203 ? -6.172 -22.308 -16.604 1.00 48.78 389 TRP B CA 1
ATOM 1662 C C . TRP B 2 203 ? -6.416 -21.093 -15.699 1.00 50.55 389 TRP B C 1
ATOM 1663 O O . TRP B 2 203 ? -5.655 -20.812 -14.778 1.00 49.41 389 TRP B O 1
ATOM 1674 N N . GLY B 2 204 ? -7.455 -20.322 -16.038 1.00 55.71 390 GLY B N 1
ATOM 1675 C CA . GLY B 2 204 ? -7.819 -19.110 -15.325 1.00 59.63 390 GLY B CA 1
ATOM 1676 C C . GLY B 2 204 ? -8.659 -18.169 -16.191 1.00 62.72 390 GLY B C 1
ATOM 1677 O O . GLY B 2 204 ? -8.561 -18.193 -17.420 1.00 59.38 390 GLY B O 1
ATOM 1678 N N . ASP B 2 205 ? -9.472 -17.332 -15.520 1.00 69.11 391 ASP B N 1
ATOM 1679 C CA . ASP B 2 205 ? -10.265 -16.307 -16.186 1.00 67.17 391 ASP B CA 1
ATOM 1680 C C . ASP B 2 205 ? -9.405 -15.072 -16.432 1.00 55.56 391 ASP B C 1
ATOM 1681 O O . ASP B 2 205 ? -8.891 -14.472 -15.499 1.00 59.64 391 ASP B O 1
ATOM 1686 N N . ASN B 2 206 ? -9.255 -14.705 -17.702 1.00 50.57 392 ASN B N 1
ATOM 1687 C CA . ASN B 2 206 ? -8.415 -13.588 -18.075 1.00 51.69 392 ASN B CA 1
ATOM 1688 C C . ASN B 2 206 ? -7.033 -13.857 -17.488 1.00 47.37 392 ASN B C 1
ATOM 1689 O O . ASN B 2 206 ? -6.732 -15.008 -17.206 1.00 46.16 392 ASN B O 1
ATOM 1694 N N . CYS B 2 207 ? -6.206 -12.805 -17.387 1.00 52.08 393 CYS B N 1
ATOM 1695 C CA . CYS B 2 207 ? -4.845 -12.844 -16.878 1.00 54.38 393 CYS B CA 1
ATOM 1696 C C . CYS B 2 207 ? -4.604 -11.593 -16.038 1.00 53.09 393 CYS B C 1
ATOM 1697 O O . CYS B 2 207 ? -4.733 -10.494 -16.557 1.00 53.49 393 CYS B O 1
ATOM 1700 N N . GLY B 2 208 ? -4.307 -11.774 -14.747 1.00 54.25 394 GLY B N 1
ATOM 1701 C CA . GLY B 2 208 ? -3.830 -10.699 -13.889 1.00 56.08 394 GLY B CA 1
ATOM 1702 C C . GLY B 2 208 ? -4.954 -9.813 -13.346 1.00 58.08 394 GLY B C 1
ATOM 1703 O O . GLY B 2 208 ? -4.710 -8.654 -13.035 1.00 58.17 394 GLY B O 1
ATOM 1704 N N . GLN B 2 209 ? -6.159 -10.372 -13.173 1.00 61.69 395 GLN B N 1
ATOM 1705 C CA . GLN B 2 209 ? -7.336 -9.616 -12.760 1.00 60.62 395 GLN B CA 1
ATOM 1706 C C . GLN B 2 209 ? -7.692 -9.929 -11.308 1.00 58.21 395 GLN B C 1
ATOM 1707 O O . GLN B 2 209 ? -7.514 -11.053 -10.839 1.00 66.48 395 GLN B O 1
ATOM 1713 N N . LYS B 2 210 ? -8.245 -8.932 -10.613 1.00 56.33 396 LYS B N 1
ATOM 1714 C CA . LYS B 2 210 ? -8.541 -9.068 -9.197 1.00 53.68 396 LYS B CA 1
ATOM 1715 C C . LYS B 2 210 ? -9.467 -10.272 -9.020 1.00 48.43 396 LYS B C 1
ATOM 1716 O O . LYS B 2 210 ? -10.461 -10.418 -9.706 1.00 45.37 396 LYS B O 1
ATOM 1718 N N . ASP B 2 211 ? -9.088 -11.171 -8.119 1.00 55.97 397 ASP B N 1
ATOM 1719 C CA . ASP B 2 211 ? -9.900 -12.317 -7.753 1.00 63.75 397 ASP B CA 1
ATOM 1720 C C . ASP B 2 211 ? -9.969 -13.337 -8.886 1.00 63.32 397 ASP B C 1
ATOM 1721 O O . ASP B 2 211 ? -10.906 -14.134 -8.921 1.00 61.63 397 ASP B O 1
ATOM 1726 N N . LYS B 2 212 ? -8.933 -13.343 -9.746 1.00 63.16 398 LYS B N 1
ATOM 1727 C CA . LYS B 2 212 ? -8.770 -14.330 -10.805 1.00 60.53 398 LYS B CA 1
ATOM 1728 C C . LYS B 2 212 ? -7.300 -14.744 -10.894 1.00 59.93 398 LYS B C 1
ATOM 1729 O O . LYS B 2 212 ? -6.565 -14.305 -11.784 1.00 64.09 398 LYS B O 1
ATOM 1735 N N . PRO B 2 213 ? -6.818 -15.563 -9.928 1.00 60.82 399 PRO B N 1
ATOM 1736 C CA . PRO B 2 213 ? -5.466 -16.122 -9.983 1.00 53.35 399 PRO B CA 1
ATOM 1737 C C . PRO B 2 213 ? -5.380 -17.300 -10.954 1.00 49.08 399 PRO B C 1
ATOM 1738 O O . PRO B 2 213 ? -6.387 -17.757 -11.503 1.00 48.33 399 PRO B O 1
ATOM 1742 N N . GLY B 2 214 ? -4.157 -17.768 -11.184 1.00 42.40 400 GLY B N 1
ATOM 1743 C CA . GLY B 2 214 ? -3.963 -18.898 -12.064 1.00 41.36 400 GLY B CA 1
ATOM 1744 C C . GLY B 2 214 ? -4.396 -20.161 -11.335 1.00 39.45 400 GLY B C 1
ATOM 1745 O O . GLY B 2 214 ? -4.327 -20.226 -10.110 1.00 38.77 400 GLY B O 1
ATOM 1746 N N . VAL B 2 215 ? -4.824 -21.167 -12.095 1.00 40.73 401 VAL B N 1
ATOM 1747 C CA . VAL B 2 215 ? -5.038 -22.488 -11.530 1.00 43.04 401 VAL B CA 1
ATOM 1748 C C . VAL B 2 215 ? -3.926 -23.386 -12.042 1.00 37.27 401 VAL B C 1
ATOM 1749 O O . VAL B 2 215 ? -3.595 -23.299 -13.208 1.00 39.37 401 VAL B O 1
ATOM 1753 N N . TYR B 2 216 ? -3.322 -24.176 -11.146 1.00 38.42 402 TYR B N 1
ATOM 1754 C CA . TYR B 2 216 ? -2.237 -25.080 -11.504 1.00 41.30 402 TYR B CA 1
ATOM 1755 C C . TYR B 2 216 ? -2.723 -26.513 -11.285 1.00 43.54 402 TYR B C 1
ATOM 1756 O O . TYR B 2 216 ? -3.643 -26.735 -10.496 1.00 43.99 402 TYR B O 1
ATOM 1765 N N . THR B 2 217 ? -2.165 -27.454 -12.066 1.00 40.38 403 THR B N 1
ATOM 1766 C CA . THR B 2 217 ? -2.233 -28.864 -11.734 1.00 38.17 403 THR B CA 1
ATOM 1767 C C . THR B 2 217 ? -1.265 -29.090 -10.581 1.00 37.33 403 THR B C 1
ATOM 1768 O O . THR B 2 217 ? -0.150 -28.599 -10.636 1.00 33.85 403 THR B O 1
ATOM 1772 N N . GLN B 2 218 ? -1.723 -29.837 -9.570 1.00 37.57 404 GLN B N 1
ATOM 1773 C CA . GLN B 2 218 ? -0.972 -30.125 -8.365 1.00 37.23 404 GLN B CA 1
ATOM 1774 C C . GLN B 2 218 ? -0.120 -31.374 -8.592 1.00 38.18 404 GLN B C 1
ATOM 1775 O O . GLN B 2 218 ? -0.633 -32.499 -8.590 1.00 34.38 404 GLN B O 1
ATOM 1781 N N . VAL B 2 219 ? 1.197 -31.160 -8.716 1.00 36.72 405 VAL B N 1
ATOM 1782 C CA . VAL B 2 219 ? 2.147 -32.216 -9.024 1.00 34.68 405 VAL B CA 1
ATOM 1783 C C . VAL B 2 219 ? 2.116 -33.355 -8.005 1.00 34.50 405 VAL B C 1
ATOM 1784 O O . VAL B 2 219 ? 2.113 -34.526 -8.379 1.00 44.17 405 VAL B O 1
ATOM 1788 N N . THR B 2 220 ? 2.049 -33.026 -6.723 1.00 34.24 406 THR B N 1
ATOM 1789 C CA . THR B 2 220 ? 2.065 -34.030 -5.673 1.00 34.23 406 THR B CA 1
ATOM 1790 C C . THR B 2 220 ? 0.868 -34.955 -5.823 1.00 30.89 406 THR B C 1
ATOM 1791 O O . THR B 2 220 ? 1.002 -36.150 -5.620 1.00 37.01 406 THR B O 1
ATOM 1795 N N . TYR B 2 221 ? -0.273 -34.419 -6.232 1.00 29.97 407 TYR B N 1
ATOM 1796 C CA . TYR B 2 221 ? -1.439 -35.250 -6.468 1.00 31.29 407 TYR B CA 1
ATOM 1797 C C . TYR B 2 221 ? -1.178 -36.168 -7.668 1.00 33.46 407 TYR B C 1
ATOM 1798 O O . TYR B 2 221 ? -1.658 -37.297 -7.676 1.00 37.03 407 TYR B O 1
ATOM 1807 N N . TYR B 2 222 ? -0.380 -35.754 -8.663 1.00 31.69 408 TYR B N 1
ATOM 1808 C CA . TYR B 2 222 ? -0.197 -36.617 -9.827 1.00 33.52 408 TYR B CA 1
ATOM 1809 C C . TYR B 2 222 ? 1.185 -37.272 -9.763 1.00 37.29 408 TYR B C 1
ATOM 1810 O O . TYR B 2 222 ? 1.652 -37.880 -10.735 1.00 36.52 408 TYR B O 1
ATOM 1819 N N . ARG B 2 223 ? 1.806 -37.221 -8.582 1.00 33.98 409 ARG B N 1
ATOM 1820 C CA . ARG B 2 223 ? 3.173 -37.677 -8.469 1.00 35.32 409 ARG B CA 1
ATOM 1821 C C . ARG B 2 223 ? 3.310 -39.166 -8.827 1.00 39.53 409 ARG B C 1
ATOM 1822 O O . ARG B 2 223 ? 4.310 -39.548 -9.439 1.00 40.08 409 ARG B O 1
ATOM 1830 N N . ASN B 2 224 ? 2.363 -40.017 -8.387 1.00 38.55 410 ASN B N 1
ATOM 1831 C CA . ASN B 2 224 ? 2.400 -41.445 -8.682 1.00 38.23 410 ASN B CA 1
ATOM 1832 C C . ASN B 2 224 ? 2.130 -41.687 -10.175 1.00 44.01 410 ASN B C 1
ATOM 1833 O O . ASN B 2 224 ? 2.732 -42.565 -10.780 1.00 45.22 410 ASN B O 1
ATOM 1838 N N . TRP B 2 225 ? 1.212 -40.917 -10.781 1.00 41.04 411 TRP B N 1
ATOM 1839 C CA . TRP B 2 225 ? 0.972 -41.022 -12.208 1.00 39.07 411 TRP B CA 1
ATOM 1840 C C . TRP B 2 225 ? 2.268 -40.820 -12.996 1.00 39.54 411 TRP B C 1
ATOM 1841 O O . TRP B 2 225 ? 2.657 -41.662 -13.812 1.00 36.38 411 TRP B O 1
ATOM 1852 N N . ILE B 2 226 ? 2.945 -39.704 -12.714 1.00 37.70 412 ILE B N 1
ATOM 1853 C CA . ILE B 2 226 ? 4.187 -39.365 -13.387 1.00 36.53 412 ILE B CA 1
ATOM 1854 C C . ILE B 2 226 ? 5.183 -40.528 -13.311 1.00 38.50 412 ILE B C 1
ATOM 1855 O O . ILE B 2 226 ? 5.722 -40.951 -14.326 1.00 43.28 412 ILE B O 1
ATOM 1860 N N . ALA B 2 227 ? 5.399 -41.057 -12.104 1.00 40.76 413 ALA B N 1
ATOM 1861 C CA . ALA B 2 227 ? 6.268 -42.201 -11.851 1.00 41.34 413 ALA B CA 1
ATOM 1862 C C . ALA B 2 227 ? 5.904 -43.417 -12.714 1.00 44.48 413 ALA B C 1
ATOM 1863 O O . ALA B 2 227 ? 6.797 -44.035 -13.313 1.00 46.37 413 ALA B O 1
ATOM 1865 N N . SER B 2 228 ? 4.605 -43.770 -12.771 1.00 37.98 414 SER B N 1
ATOM 1866 C CA . SER B 2 228 ? 4.167 -44.936 -13.523 1.00 38.45 414 SER B CA 1
ATOM 1867 C C . SER B 2 228 ? 4.482 -44.759 -15.007 1.00 43.06 414 SER B C 1
ATOM 1868 O O . SER B 2 228 ? 4.659 -45.741 -15.725 1.00 41.95 414 SER B O 1
ATOM 1871 N N . LYS B 2 229 ? 4.491 -43.502 -15.470 1.00 41.92 415 LYS B N 1
ATOM 1872 C CA . LYS B 2 229 ? 4.642 -43.219 -16.882 1.00 39.75 415 LYS B CA 1
ATOM 1873 C C . LYS B 2 229 ? 6.094 -42.980 -17.268 1.00 39.30 415 LYS B C 1
ATOM 1874 O O . LYS B 2 229 ? 6.416 -43.136 -18.430 1.00 38.58 415 LYS B O 1
ATOM 1880 N N . THR B 2 230 ? 6.959 -42.593 -16.330 1.00 37.54 416 THR B N 1
ATOM 1881 C CA . THR B 2 230 ? 8.298 -42.167 -16.696 1.00 40.56 416 THR B CA 1
ATOM 1882 C C . THR B 2 230 ? 9.380 -43.003 -16.018 1.00 43.78 416 THR B C 1
ATOM 1883 O O . THR B 2 230 ? 10.540 -42.942 -16.421 1.00 44.82 416 THR B O 1
ATOM 1887 N N . GLY B 2 231 ? 9.038 -43.673 -14.912 1.00 46.80 417 GLY B N 1
ATOM 1888 C CA . GLY B 2 231 ? 10.053 -44.174 -14.003 1.00 42.97 417 GLY B CA 1
ATOM 1889 C C . GLY B 2 231 ? 10.832 -43.079 -13.265 1.00 41.76 417 GLY B C 1
ATOM 1890 O O . GLY B 2 231 ? 11.803 -43.389 -12.596 1.00 44.89 417 GLY B O 1
ATOM 1891 N N . ILE B 2 232 ? 10.418 -41.807 -13.322 1.00 49.91 418 ILE B N 1
ATOM 1892 C CA . ILE B 2 232 ? 10.995 -40.777 -12.456 1.00 48.56 418 ILE B CA 1
ATOM 1893 C C . ILE B 2 232 ? 10.042 -40.511 -11.265 1.00 53.17 418 ILE B C 1
ATOM 1894 O O . ILE B 2 232 ? 8.798 -40.525 -11.472 1.00 58.19 418 ILE B O 1
#

Nearest PDB structures (foldseek):
  2oq5-assembly1_A  TM=9.945E-01  e=6.793E-41  Homo sapiens
  8vis-assembly4_H  TM=9.861E-01  e=3.302E-35  Homo sapiens
  9dpf-assembly2_C  TM=9.854E-01  e=3.047E-34  Homo sapiens
  2zks-assembly1_A  TM=9.304E-01  e=7.494E-25  Homo sapiens
  2zgj-assembly1_A  TM=9.233E-01  e=5.439E-24  Homo sapiens

Radius of gyration: 16.26 Å; Cα contacts (8 Å, |Δi|>4): 681; chains: 2; bounding box: 43×41×40 Å

Secondary structure (DSSP, 8-state):
--S--SS-SS---/-BTPEEPPTTSSTTEEEEEETTEEEEEEEESSSSEEEE-SGGGSS---GGGEEEEESSBSSS-EEEEEEEEEEE-TT--TTSSTT--EEEEESS-----SS--PPBPPPTT----TT-EEEEEES-BSSTT-PBPSB-EEEEEEEE-HHHHTSTTTTGGG--TTEEEEE-TT-SSB--TT-TT-EEEEE-TTS-EEEEEEEEE-SSSSBTTB-EEEEETTTTHHHHHHHH--

Solvent-accessible surface area: 11071 Å² total; per-residue (Å²): 139,43,0,73,35,80,42,81,48,131,93,150,292,0,4,58,8,94,100,4,51,69,12,0,7,1,0,0,0,1,1,4,25,77,109,114,24,53,5,0,0,0,1,3,18,42,25,15,0,0,0,0,0,52,10,3,82,150,72,138,56,36,142,70,1,20,0,2,3,12,33,92,28,79,86,73,66,62,74,47,92,5,132,108,38,42,52,18,103,110,22,147,68,105,56,110,39,50,6,0,0,0,0,29,6,48,59,160,6,92,90,49,79,55,1,58,42,3,9,23,3,80,46,109,43,99,54,132,75,116,43,60,0,13,0,2,0,2,0,0,52,146,104,68,20,77,55,48,52,39,2,38,40,10,129,0,70,13,16,39,73,75,55,1,104,80,130,73,7,27,10,126,58,10,86,84,2,14,13,1,0,0,52,53,130,4,96,91,4,10,10,164,12,0,10,0,0,1,0,2,12,115,56,116,71,60,17,4,58,0,7,0,0,9,10,48,33,83,46,16,14,86,69,56,46,2,4,0,0,5,55,0,18,118,9,33,116,27,0,41,85,64,18,74,65

Organism: Homo sapiens (NCBI:txid9606)

Foldseek 3Di:
DPDDDPDDPDDDD/DALFAFDDQLRQQQWKFKDFQLHTQEIWGAAFLWKIKFWQLSCVPPPDQQRIKMFFTFFRVPGHPIFGWPDKAAFPPDDNVAQPSTMMMTTTPDGHDDDSNHDHAAADALDDDDPFFHKKKAKFQQANWEPGGGHRGMTMDIKTWHDPVLCLPPLAQNPSADPQKTFIHDLQFRDADYGSRGNTFIWDADPVRGIYGQFGFGDWDTHRHRSITTMTGGCSNCVVVCCVVPVD